Protein AF-A0A662YCS5-F1 (afdb_monomer_lite)

Radius of gyration: 30.52 Å; chains: 1; bounding box: 74×32×92 Å

Structure (mmCIF, N/CA/C/O backbone):
data_AF-A0A662YCS5-F1
#
_entry.id   AF-A0A662YCS5-F1
#
loop_
_atom_site.group_PDB
_atom_site.id
_atom_site.type_symbol
_atom_site.label_atom_id
_atom_site.label_alt_id
_atom_site.label_comp_id
_atom_site.label_asym_id
_atom_site.label_entity_id
_atom_site.label_seq_id
_atom_site.pdbx_PDB_ins_code
_atom_site.Cartn_x
_atom_site.Cartn_y
_atom_site.Cartn_z
_atom_site.occupancy
_atom_site.B_iso_or_equiv
_atom_site.auth_seq_id
_atom_site.auth_comp_id
_atom_site.auth_asym_id
_atom_site.auth_atom_id
_atom_site.pdbx_PDB_model_num
ATOM 1 N N . MET A 1 1 ? 25.558 -1.743 -6.569 1.00 44.03 1 MET A N 1
ATOM 2 C CA . MET A 1 1 ? 25.616 -1.457 -8.021 1.00 44.03 1 MET A CA 1
ATOM 3 C C . MET A 1 1 ? 24.452 -2.203 -8.636 1.00 44.03 1 MET A C 1
ATOM 5 O O . MET A 1 1 ? 24.376 -3.392 -8.379 1.00 44.03 1 MET A O 1
ATOM 9 N N . SER A 1 2 ? 23.523 -1.558 -9.346 1.00 53.19 2 SER A N 1
ATOM 10 C CA . SER A 1 2 ? 22.572 -2.330 -10.152 1.00 53.19 2 SER A CA 1
ATOM 11 C C . SER A 1 2 ? 23.354 -2.906 -11.328 1.00 53.19 2 SER A C 1
ATOM 13 O O . SER A 1 2 ? 23.842 -2.168 -12.186 1.00 53.19 2 SER A O 1
ATOM 15 N N . GLU A 1 3 ? 23.598 -4.212 -11.292 1.00 72.69 3 GLU A N 1
ATOM 16 C CA . GLU A 1 3 ? 24.167 -4.926 -12.429 1.00 72.69 3 GLU A CA 1
ATOM 17 C C . GLU A 1 3 ? 23.242 -4.736 -13.633 1.00 72.69 3 GLU A C 1
ATOM 19 O O . GLU A 1 3 ? 22.017 -4.774 -13.502 1.00 72.69 3 GLU A O 1
ATOM 24 N N . ILE A 1 4 ? 23.824 -4.454 -14.801 1.00 79.56 4 ILE A N 1
ATOM 25 C CA . ILE A 1 4 ? 23.049 -4.360 -16.039 1.00 79.56 4 ILE A CA 1
ATOM 26 C C . ILE A 1 4 ? 22.526 -5.773 -16.322 1.00 79.56 4 ILE A C 1
ATOM 28 O O . ILE A 1 4 ? 23.348 -6.687 -16.430 1.00 79.56 4 ILE A O 1
ATOM 32 N N . PRO A 1 5 ? 21.204 -5.980 -16.454 1.00 86.00 5 PRO A N 1
ATOM 33 C CA . PRO A 1 5 ? 20.651 -7.287 -16.750 1.00 86.00 5 PRO A CA 1
ATOM 34 C C . PRO A 1 5 ? 21.276 -7.868 -18.016 1.00 86.00 5 PRO A C 1
ATOM 36 O O . PRO A 1 5 ? 21.392 -7.178 -19.032 1.00 86.00 5 PRO A O 1
ATOM 39 N N . THR A 1 6 ? 21.604 -9.158 -17.988 1.00 87.25 6 THR A N 1
ATOM 40 C CA . THR A 1 6 ? 22.201 -9.880 -19.123 1.00 87.25 6 THR A CA 1
ATOM 41 C C . THR A 1 6 ? 21.401 -9.693 -20.413 1.00 87.25 6 THR A C 1
ATOM 43 O O . THR A 1 6 ? 21.980 -9.495 -21.479 1.00 87.25 6 THR A O 1
ATOM 46 N N . ALA A 1 7 ? 20.069 -9.650 -20.309 1.00 86.56 7 ALA A N 1
ATOM 47 C CA . ALA A 1 7 ? 19.169 -9.422 -21.436 1.00 86.56 7 ALA A CA 1
ATOM 48 C C . ALA A 1 7 ? 19.387 -8.070 -22.140 1.00 86.56 7 ALA A C 1
ATOM 50 O O . ALA A 1 7 ? 19.095 -7.943 -23.329 1.00 86.56 7 ALA A O 1
ATOM 51 N N . VAL A 1 8 ? 19.857 -7.038 -21.435 1.00 89.00 8 VAL A N 1
ATOM 52 C CA . VAL A 1 8 ? 20.176 -5.724 -22.020 1.00 89.00 8 VAL A CA 1
ATOM 53 C C . VAL A 1 8 ? 21.529 -5.774 -22.712 1.00 89.00 8 VAL A C 1
ATOM 55 O O . VAL A 1 8 ? 21.642 -5.335 -23.853 1.00 89.00 8 VAL A O 1
ATOM 58 N N . THR A 1 9 ? 22.527 -6.386 -22.075 1.00 88.38 9 THR A N 1
ATOM 59 C CA . THR A 1 9 ? 23.862 -6.567 -22.660 1.00 88.38 9 THR A CA 1
ATOM 60 C C . THR A 1 9 ? 23.807 -7.384 -23.953 1.00 88.38 9 THR A C 1
ATOM 62 O O . THR A 1 9 ? 24.392 -6.982 -24.956 1.00 88.38 9 THR A O 1
ATOM 65 N N . GLN A 1 10 ? 23.036 -8.476 -23.971 1.00 89.44 10 GLN A N 1
ATOM 66 C CA . GLN A 1 10 ? 22.805 -9.284 -25.174 1.00 89.44 10 GLN A CA 1
ATOM 67 C C . GLN A 1 10 ? 22.085 -8.495 -26.273 1.00 89.44 10 GLN A C 1
ATOM 69 O O . GLN A 1 10 ? 22.460 -8.583 -27.437 1.00 89.44 10 GLN A O 1
ATOM 74 N N . ALA A 1 11 ? 21.083 -7.687 -25.920 1.00 90.56 11 ALA A N 1
ATOM 75 C CA . ALA A 1 11 ? 20.363 -6.877 -26.900 1.00 90.56 11 ALA A CA 1
ATOM 76 C C . ALA A 1 11 ? 21.230 -5.778 -27.522 1.00 90.56 11 ALA A C 1
ATOM 78 O O . ALA A 1 11 ? 21.069 -5.481 -28.699 1.00 90.56 11 ALA A O 1
ATOM 79 N N . ILE A 1 12 ? 22.145 -5.187 -26.749 1.00 91.19 12 ILE A N 1
ATOM 80 C CA . ILE A 1 12 ? 23.129 -4.227 -27.264 1.00 91.19 12 ILE A CA 1
ATOM 81 C C . ILE A 1 12 ? 24.114 -4.932 -28.203 1.00 91.19 12 ILE A C 1
ATOM 83 O O . ILE A 1 12 ? 24.387 -4.415 -29.283 1.00 91.19 12 ILE A O 1
ATOM 87 N N . ALA A 1 13 ? 24.625 -6.105 -27.814 1.00 88.06 13 ALA A N 1
ATOM 88 C CA . ALA A 1 13 ? 25.587 -6.865 -28.614 1.00 88.06 13 ALA A CA 1
ATOM 89 C C . ALA A 1 13 ? 24.997 -7.350 -29.950 1.00 88.06 13 ALA A C 1
ATOM 91 O O . ALA A 1 13 ? 25.672 -7.299 -30.972 1.00 88.06 13 ALA A O 1
ATOM 92 N N . ASN A 1 14 ? 23.728 -7.763 -29.945 1.00 90.56 14 ASN A N 1
ATOM 93 C CA . ASN A 1 14 ? 23.026 -8.286 -31.120 1.00 90.56 14 ASN A CA 1
ATOM 94 C C . ASN A 1 14 ? 22.261 -7.202 -31.900 1.00 90.56 14 ASN A C 1
ATOM 96 O O . ASN A 1 14 ? 21.425 -7.523 -32.746 1.00 90.56 14 ASN A O 1
ATOM 100 N N . PHE A 1 15 ? 22.473 -5.921 -31.593 1.00 89.88 15 PHE A N 1
ATOM 101 C CA . PHE A 1 15 ? 21.714 -4.848 -32.220 1.00 89.88 15 PHE A CA 1
ATOM 102 C C . PHE A 1 15 ? 22.090 -4.674 -33.697 1.00 89.88 15 PHE A C 1
ATOM 104 O O . PHE A 1 15 ? 23.247 -4.411 -34.026 1.00 89.88 15 PHE A O 1
ATOM 111 N N . VAL A 1 16 ? 21.082 -4.721 -34.571 1.00 88.81 16 VAL A N 1
ATOM 112 C CA . VAL A 1 16 ? 21.225 -4.430 -36.002 1.00 88.81 16 VAL A CA 1
ATOM 113 C C . VAL A 1 16 ? 20.640 -3.038 -36.299 1.00 88.81 16 VAL A C 1
ATOM 115 O O . VAL A 1 16 ? 19.446 -2.813 -36.050 1.00 88.81 16 VAL A O 1
ATOM 118 N N . PRO A 1 17 ? 21.457 -2.078 -36.777 1.00 86.56 17 PRO A N 1
ATOM 119 C CA . PRO A 1 17 ? 20.990 -0.738 -37.122 1.00 86.56 17 PRO A CA 1
ATOM 120 C C . PRO A 1 17 ? 20.093 -0.746 -38.367 1.00 86.56 17 PRO A C 1
ATOM 122 O O . PRO A 1 17 ? 20.139 -1.668 -39.173 1.00 86.56 17 PRO A O 1
ATOM 125 N N . ASP A 1 18 ? 19.275 0.301 -38.513 1.00 84.56 18 ASP A N 1
ATOM 126 C CA . ASP A 1 18 ? 18.495 0.524 -39.738 1.00 84.56 18 ASP A CA 1
ATOM 127 C C . ASP A 1 18 ? 19.418 0.837 -40.932 1.00 84.56 18 ASP A C 1
ATOM 129 O O . ASP A 1 18 ? 20.527 1.348 -40.745 1.00 84.56 18 ASP A O 1
ATOM 133 N N . ASP A 1 19 ? 18.930 0.612 -42.153 1.00 82.69 19 ASP A N 1
ATOM 134 C CA . ASP A 1 19 ? 19.664 0.913 -43.385 1.00 82.69 19 ASP A CA 1
ATOM 135 C C . ASP A 1 19 ? 20.197 2.357 -43.404 1.00 82.69 19 ASP A C 1
ATOM 137 O O . ASP A 1 19 ? 19.494 3.327 -43.107 1.00 82.69 19 ASP A O 1
ATOM 141 N N . GLY A 1 20 ? 21.482 2.504 -43.740 1.00 82.19 20 GLY A N 1
ATOM 142 C CA . GLY A 1 20 ? 22.173 3.798 -43.768 1.00 82.19 20 GLY A CA 1
ATOM 143 C C . GLY A 1 20 ? 22.609 4.336 -42.398 1.00 82.19 20 GLY A C 1
ATOM 144 O O . GLY A 1 20 ? 23.150 5.446 -42.330 1.00 82.19 20 GLY A O 1
ATOM 145 N N . MET A 1 21 ? 22.417 3.570 -41.318 1.00 86.12 21 MET A N 1
ATOM 146 C CA . MET A 1 21 ? 22.889 3.897 -39.972 1.00 86.12 21 MET A CA 1
ATOM 147 C C . MET A 1 21 ? 23.977 2.921 -39.508 1.00 86.12 21 MET A C 1
ATOM 149 O O . MET A 1 21 ? 23.989 1.746 -39.860 1.00 86.12 21 MET A O 1
ATOM 153 N N . SER A 1 22 ? 24.877 3.399 -38.653 1.00 87.56 22 SER A N 1
ATOM 154 C CA . SER A 1 22 ? 25.888 2.586 -37.971 1.00 87.56 22 SER A CA 1
ATOM 155 C C . SER A 1 22 ? 25.898 2.878 -36.474 1.00 87.56 22 SER A C 1
ATOM 157 O O . SER A 1 22 ? 25.520 3.966 -36.026 1.00 87.56 22 SER A O 1
ATOM 159 N N . VAL A 1 23 ? 26.302 1.887 -35.679 1.00 88.81 23 VAL A N 1
ATOM 160 C CA . VAL A 1 23 ? 26.449 2.042 -34.229 1.00 88.81 23 VAL A CA 1
ATOM 161 C C . VAL A 1 23 ? 27.780 2.728 -33.934 1.00 88.81 23 VAL A C 1
ATOM 163 O O . VAL A 1 23 ? 28.834 2.260 -34.353 1.00 88.81 23 VAL A O 1
ATOM 166 N N . ALA A 1 24 ? 27.738 3.827 -33.184 1.00 86.56 24 ALA A N 1
ATOM 167 C CA . ALA A 1 24 ? 28.918 4.577 -32.773 1.00 86.56 24 ALA A CA 1
ATOM 168 C C . ALA A 1 24 ? 29.168 4.414 -31.264 1.00 86.56 24 ALA A C 1
ATOM 170 O O . ALA A 1 24 ? 28.308 4.809 -30.466 1.00 86.56 24 ALA A O 1
ATOM 171 N N . PRO A 1 25 ? 30.347 3.920 -30.839 1.00 83.75 25 PRO A N 1
ATOM 172 C CA . PRO A 1 25 ? 30.672 3.770 -29.424 1.00 83.75 25 PRO A CA 1
ATOM 173 C C . PRO A 1 25 ? 30.780 5.141 -28.743 1.00 83.75 25 PRO A C 1
ATOM 175 O O . PRO A 1 25 ? 31.100 6.114 -29.429 1.00 83.75 25 PRO A O 1
ATOM 178 N N . PRO A 1 26 ? 30.548 5.254 -27.423 1.00 82.38 26 PRO A N 1
ATOM 179 C CA . PRO A 1 26 ? 30.718 6.502 -26.673 1.00 82.38 26 PRO A CA 1
ATOM 180 C C . PRO A 1 26 ? 32.131 7.077 -26.836 1.00 82.38 26 PRO A C 1
ATOM 182 O O . PRO A 1 26 ? 33.112 6.337 -26.906 1.00 82.38 26 PRO A O 1
ATOM 185 N N . ARG A 1 27 ? 32.257 8.406 -26.887 1.00 81.50 27 ARG A N 1
ATOM 186 C CA . ARG A 1 27 ? 33.565 9.078 -26.896 1.00 81.50 27 ARG A CA 1
ATOM 187 C C . ARG A 1 27 ? 34.187 8.973 -25.504 1.00 81.50 27 ARG A C 1
ATOM 189 O O . ARG A 1 27 ? 33.475 8.935 -24.509 1.00 81.50 27 ARG A O 1
ATOM 196 N N . LYS A 1 28 ? 35.520 9.025 -25.414 1.00 77.31 28 LYS A N 1
ATOM 197 C CA . LYS A 1 28 ? 36.249 8.940 -24.130 1.00 77.31 28 LYS A CA 1
ATOM 198 C C . LYS A 1 28 ? 35.828 10.005 -23.101 1.00 77.31 28 LYS A C 1
ATOM 200 O O . LYS A 1 28 ? 35.941 9.772 -21.906 1.00 77.31 28 LYS A O 1
ATOM 205 N N . THR A 1 29 ? 35.345 11.160 -23.559 1.00 78.00 29 THR A N 1
ATOM 206 C CA . THR A 1 29 ? 34.858 12.263 -22.714 1.00 78.00 29 THR A CA 1
ATOM 207 C C . THR A 1 29 ? 33.402 12.100 -22.269 1.00 78.00 29 THR A C 1
ATOM 209 O O . THR A 1 29 ? 32.932 12.847 -21.414 1.00 78.00 29 THR A O 1
ATOM 212 N N . GLU A 1 30 ? 32.666 11.142 -22.836 1.00 79.56 30 GLU A N 1
ATOM 213 C CA . GLU A 1 30 ? 31.252 10.919 -22.558 1.00 79.56 30 GLU A CA 1
ATOM 214 C C . GLU A 1 30 ? 31.082 9.837 -21.484 1.00 79.56 30 GLU A C 1
ATOM 216 O O . GLU A 1 30 ? 31.321 8.656 -21.716 1.00 79.56 30 GLU A O 1
ATOM 221 N N . THR A 1 31 ? 30.618 10.235 -20.301 1.00 78.38 31 THR A N 1
ATOM 222 C CA . THR A 1 31 ? 30.464 9.343 -19.134 1.00 78.38 31 THR A CA 1
ATOM 223 C C . THR A 1 31 ? 29.004 9.058 -18.773 1.00 78.38 31 THR A C 1
ATOM 225 O O . THR A 1 31 ? 28.715 8.481 -17.722 1.00 78.38 31 THR A O 1
ATOM 228 N N . SER A 1 32 ? 28.061 9.465 -19.629 1.00 82.94 32 SER A N 1
ATOM 229 C CA . SER A 1 32 ? 26.631 9.315 -19.352 1.00 82.94 32 SER A CA 1
ATOM 230 C C . SER A 1 32 ? 26.229 7.844 -19.235 1.00 82.94 32 SER A C 1
ATOM 232 O O . SER A 1 32 ? 26.606 7.005 -20.052 1.00 82.94 32 SER A O 1
ATOM 234 N N . TYR A 1 33 ? 25.415 7.522 -18.230 1.00 85.62 33 TYR A N 1
ATOM 235 C CA . TYR A 1 33 ? 24.993 6.144 -17.976 1.00 85.62 33 TYR A CA 1
ATOM 236 C C . TYR A 1 33 ? 24.064 5.585 -19.063 1.00 85.62 33 TYR A C 1
ATOM 238 O O . TYR A 1 33 ? 23.923 4.369 -19.149 1.00 85.62 33 TYR A O 1
ATOM 246 N N . ILE A 1 34 ? 23.485 6.429 -19.927 1.00 88.94 34 ILE A N 1
ATOM 247 C CA . ILE A 1 34 ? 22.588 5.999 -21.013 1.00 88.94 34 ILE A CA 1
ATOM 248 C C . ILE A 1 34 ? 23.248 4.991 -21.966 1.00 88.94 34 ILE A C 1
ATOM 250 O O . ILE A 1 34 ? 22.578 4.129 -22.527 1.00 88.94 34 ILE A O 1
ATOM 254 N N . PHE A 1 35 ? 24.575 5.058 -22.122 1.00 88.94 35 PHE A N 1
ATOM 255 C CA . PHE A 1 35 ? 25.328 4.181 -23.023 1.00 88.94 35 PHE A CA 1
ATOM 256 C C . PHE A 1 35 ? 25.416 2.736 -22.524 1.00 88.94 35 PHE A C 1
ATOM 258 O O . PHE A 1 35 ? 25.810 1.849 -23.269 1.00 88.94 35 PHE A O 1
ATOM 265 N N . LYS A 1 36 ? 25.028 2.491 -21.270 1.00 88.94 36 LYS A N 1
ATOM 266 C CA . LYS A 1 36 ? 24.889 1.147 -20.699 1.00 88.94 36 LYS A CA 1
ATOM 267 C C . LYS A 1 36 ? 23.545 0.491 -21.031 1.00 88.94 36 LYS A C 1
ATOM 269 O O . LYS A 1 36 ? 23.396 -0.706 -20.831 1.00 88.94 36 LYS A O 1
ATOM 274 N N . TRP A 1 37 ? 22.578 1.273 -21.511 1.00 90.88 37 TRP A N 1
ATOM 275 C CA . TRP A 1 37 ? 21.172 0.872 -21.652 1.00 90.88 37 TRP A CA 1
ATOM 276 C C . TRP A 1 37 ? 20.645 0.984 -23.082 1.00 90.88 37 TRP A C 1
ATOM 278 O O . TRP A 1 37 ? 19.458 0.776 -23.335 1.00 9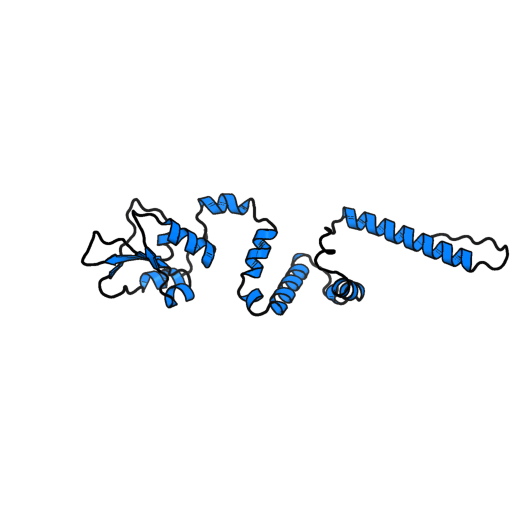0.88 37 TRP A O 1
ATOM 288 N N . GLY A 1 38 ? 21.511 1.334 -24.027 1.00 92.06 38 GLY A N 1
ATOM 289 C CA . GLY A 1 38 ? 21.118 1.564 -25.402 1.00 92.06 38 GLY A CA 1
ATOM 290 C C . GLY A 1 38 ? 22.292 1.912 -26.297 1.00 92.06 38 GLY A C 1
ATOM 291 O O . GLY A 1 38 ? 23.419 2.101 -25.838 1.00 92.06 38 GLY A O 1
ATOM 292 N N . VAL A 1 39 ? 21.998 2.024 -27.584 1.00 92.31 39 VAL A N 1
ATOM 293 C CA . VAL A 1 39 ? 22.988 2.215 -28.646 1.00 92.31 39 VAL A CA 1
ATOM 294 C C . VAL A 1 39 ? 22.869 3.603 -29.250 1.00 92.31 39 VAL A C 1
ATOM 296 O O . VAL A 1 39 ? 21.771 4.118 -29.468 1.00 92.31 39 VAL A O 1
ATOM 299 N N . ARG A 1 40 ? 24.014 4.222 -29.541 1.00 91.19 40 ARG A N 1
ATOM 300 C CA . ARG A 1 40 ? 24.070 5.447 -30.336 1.00 91.19 40 ARG A CA 1
ATOM 301 C C . ARG A 1 40 ? 24.218 5.076 -31.804 1.00 91.19 40 ARG A C 1
ATOM 303 O O . ARG A 1 40 ? 25.158 4.383 -32.170 1.00 91.19 40 ARG A O 1
ATOM 310 N N . MET A 1 41 ? 23.320 5.589 -32.627 1.00 90.44 41 MET A N 1
ATOM 311 C CA . MET A 1 41 ? 23.312 5.431 -34.071 1.00 90.44 41 MET A CA 1
ATOM 312 C C . MET A 1 41 ? 23.681 6.754 -34.745 1.00 90.44 41 MET A C 1
ATOM 314 O O . MET A 1 41 ? 23.194 7.824 -34.361 1.00 90.44 41 MET A O 1
ATOM 318 N N . VAL A 1 42 ? 24.517 6.669 -35.771 1.00 88.38 42 VAL A N 1
ATOM 319 C CA . VAL A 1 42 ? 24.916 7.778 -36.644 1.00 88.38 42 VAL A CA 1
ATOM 320 C C . VAL A 1 42 ? 24.628 7.404 -38.092 1.00 88.38 42 VAL A C 1
ATOM 322 O O . VAL A 1 42 ? 24.620 6.222 -38.428 1.00 88.38 42 VAL A O 1
ATOM 325 N N . LYS A 1 43 ? 24.376 8.393 -38.953 1.00 85.38 43 LYS A N 1
ATOM 326 C CA . LYS A 1 43 ? 24.271 8.132 -40.391 1.00 85.38 43 LYS A CA 1
ATOM 327 C C . LYS A 1 43 ? 25.649 7.781 -40.937 1.00 85.38 43 LYS A C 1
ATOM 329 O O . LYS A 1 43 ? 26.605 8.505 -40.680 1.00 85.38 43 LYS A O 1
ATOM 334 N N . SER A 1 44 ? 25.737 6.711 -41.720 1.00 80.94 44 SER A N 1
ATOM 335 C CA . SER A 1 44 ? 27.012 6.233 -42.271 1.00 80.94 44 SER A CA 1
ATOM 336 C C . SER A 1 44 ? 27.633 7.207 -43.280 1.00 80.94 44 SER A C 1
ATOM 338 O O . SER A 1 44 ? 28.851 7.288 -43.376 1.00 80.94 44 SER A O 1
ATOM 340 N N . ASN A 1 45 ? 26.804 7.993 -43.978 1.00 76.00 45 ASN A N 1
ATOM 341 C CA . ASN A 1 45 ? 27.237 8.876 -45.070 1.00 76.00 45 ASN A CA 1
ATOM 342 C C . ASN A 1 45 ? 27.296 10.365 -44.682 1.00 76.00 45 ASN A C 1
ATOM 344 O O . ASN A 1 45 ? 27.608 11.201 -45.523 1.00 76.00 45 ASN A O 1
ATOM 348 N N . ASP A 1 46 ? 26.963 10.713 -43.435 1.00 75.62 46 ASP A N 1
ATOM 349 C CA . ASP A 1 46 ? 26.922 12.104 -42.977 1.00 75.62 46 ASP A CA 1
ATOM 350 C C . ASP A 1 46 ? 27.340 12.197 -41.506 1.00 75.62 46 ASP A C 1
ATOM 352 O O . ASP A 1 46 ? 26.537 12.030 -40.585 1.00 75.62 46 ASP A O 1
ATOM 356 N N . ALA A 1 47 ? 28.624 12.489 -41.295 1.00 65.44 47 ALA A N 1
ATOM 357 C CA . ALA A 1 47 ? 29.204 12.665 -39.969 1.00 65.44 47 ALA A CA 1
ATOM 358 C C . ALA A 1 47 ? 28.696 13.928 -39.241 1.00 65.44 47 ALA A C 1
ATOM 360 O O . ALA A 1 47 ? 28.883 14.039 -38.026 1.00 65.44 47 ALA A O 1
ATOM 361 N N . ALA A 1 48 ? 28.057 14.868 -39.951 1.00 68.88 48 ALA A N 1
ATOM 362 C CA . ALA A 1 48 ? 27.445 16.063 -39.372 1.00 68.88 48 ALA A CA 1
ATOM 363 C C . ALA A 1 48 ? 25.986 15.825 -38.936 1.00 68.88 48 ALA A C 1
ATOM 365 O O . ALA A 1 48 ? 25.427 16.625 -38.176 1.00 68.88 48 ALA A O 1
ATOM 366 N N . ALA A 1 49 ? 25.370 14.715 -39.360 1.00 77.50 49 ALA A N 1
ATOM 367 C CA . ALA A 1 49 ? 24.023 14.351 -38.951 1.00 77.50 49 ALA A CA 1
ATOM 368 C C . ALA A 1 49 ? 23.931 14.175 -37.430 1.00 77.50 49 ALA A C 1
ATOM 370 O O . ALA A 1 49 ? 24.791 13.580 -36.778 1.00 77.50 49 ALA A O 1
ATOM 371 N N . THR A 1 50 ? 22.837 14.665 -36.844 1.00 83.25 50 THR A N 1
ATOM 372 C CA . THR A 1 50 ? 22.650 14.566 -35.395 1.00 83.25 50 THR A CA 1
ATOM 373 C C . THR A 1 50 ? 22.507 13.098 -34.970 1.00 83.25 50 THR A C 1
ATOM 375 O O . THR A 1 50 ? 21.592 12.427 -35.458 1.00 83.25 50 THR A O 1
ATOM 378 N N . PRO A 1 51 ? 23.342 12.601 -34.036 1.00 87.25 51 PRO A N 1
ATOM 379 C CA . PRO A 1 51 ? 23.242 11.231 -33.557 1.00 87.25 51 PRO A CA 1
ATOM 380 C C . PRO A 1 51 ? 21.889 10.965 -32.894 1.00 87.25 51 PRO A C 1
ATOM 382 O O . PRO A 1 51 ? 21.274 11.851 -32.291 1.00 87.25 51 PRO A O 1
ATOM 385 N N . VAL A 1 52 ? 21.441 9.716 -32.971 1.00 90.75 52 VAL A N 1
ATOM 386 C CA . VAL A 1 52 ? 20.213 9.237 -32.333 1.00 90.75 52 VAL A CA 1
ATOM 387 C C . VAL A 1 52 ? 20.574 8.122 -31.370 1.00 90.75 52 VAL A C 1
ATOM 389 O O . VAL A 1 52 ? 21.316 7.216 -31.720 1.00 90.75 52 VAL A O 1
ATOM 392 N N . TRP A 1 53 ? 20.042 8.161 -30.159 1.00 93.06 53 TRP A N 1
ATOM 393 C CA . TRP A 1 53 ? 20.168 7.072 -29.201 1.00 93.06 53 TRP A CA 1
ATOM 394 C C . TRP A 1 53 ? 18.890 6.235 -29.190 1.00 93.06 53 TRP A C 1
ATOM 396 O O . TRP A 1 53 ? 17.796 6.798 -29.186 1.00 93.06 53 TRP A O 1
ATOM 406 N N . MET A 1 54 ? 19.021 4.910 -29.194 1.00 93.38 54 MET A N 1
ATOM 407 C CA . MET A 1 54 ? 17.903 3.976 -29.066 1.00 93.38 54 MET A CA 1
ATOM 408 C C . MET A 1 54 ? 17.958 3.258 -27.720 1.00 93.38 54 MET A C 1
ATOM 410 O O . MET A 1 54 ? 19.000 2.721 -27.345 1.00 93.38 54 MET A O 1
ATOM 414 N N . CYS A 1 55 ? 16.818 3.210 -27.032 1.00 93.56 55 CYS A N 1
ATOM 415 C CA . CYS A 1 55 ? 16.673 2.502 -25.767 1.00 93.56 55 CYS A CA 1
ATOM 416 C C . CYS A 1 55 ? 16.532 0.988 -25.979 1.00 93.56 55 CYS A C 1
ATOM 418 O O . CYS A 1 55 ? 15.682 0.547 -26.749 1.00 93.56 55 CYS A O 1
ATOM 420 N N . LEU A 1 56 ? 17.320 0.195 -25.245 1.00 92.56 56 LEU A N 1
ATOM 421 C CA . LEU A 1 56 ? 17.274 -1.276 -25.253 1.00 92.56 56 LEU A CA 1
ATOM 422 C C . LEU A 1 56 ? 16.979 -1.869 -23.862 1.00 92.56 56 LEU A C 1
ATOM 424 O O . LEU A 1 56 ? 17.078 -3.085 -23.666 1.00 92.56 56 LEU A O 1
ATOM 428 N N . ALA A 1 57 ? 16.588 -1.022 -22.904 1.00 88.75 57 ALA A N 1
ATOM 429 C CA . ALA A 1 57 ? 16.408 -1.376 -21.497 1.00 88.75 57 ALA A CA 1
ATOM 430 C C . ALA A 1 57 ? 15.237 -2.337 -21.224 1.00 88.75 57 ALA A C 1
ATOM 432 O O . ALA A 1 57 ? 15.282 -3.087 -20.255 1.00 88.75 57 ALA A O 1
ATOM 433 N N . SER A 1 58 ? 14.209 -2.349 -22.076 1.00 88.19 58 SER A N 1
ATOM 434 C CA . SER A 1 58 ? 13.063 -3.260 -21.966 1.00 88.19 58 SER A CA 1
ATOM 435 C C . SER A 1 58 ? 12.649 -3.787 -23.334 1.00 88.19 58 SER A C 1
ATOM 437 O O . SER A 1 58 ? 12.916 -3.141 -24.348 1.00 88.19 58 SER A O 1
ATOM 439 N N . GLU A 1 59 ? 11.950 -4.919 -23.359 1.00 85.62 59 GLU A N 1
ATOM 440 C CA . GLU A 1 59 ? 11.351 -5.482 -24.575 1.00 85.62 59 GLU A CA 1
ATOM 441 C C . GLU A 1 59 ? 10.422 -4.478 -25.270 1.00 85.62 59 GLU A C 1
ATOM 443 O O . GLU A 1 59 ? 10.597 -4.192 -26.450 1.00 85.62 59 GLU A O 1
ATOM 448 N N . THR A 1 60 ? 9.558 -3.801 -24.507 1.00 86.75 60 THR A N 1
ATOM 449 C CA . THR A 1 60 ? 8.634 -2.791 -25.052 1.00 86.75 60 THR A CA 1
ATOM 450 C C . THR A 1 60 ? 9.341 -1.635 -25.773 1.00 86.75 60 THR A C 1
ATOM 452 O O . THR A 1 60 ? 8.851 -1.136 -26.787 1.00 86.75 60 THR A O 1
ATOM 455 N N . CYS A 1 61 ? 10.511 -1.204 -25.288 1.00 90.38 61 CYS A N 1
ATOM 456 C CA . CYS A 1 61 ? 11.304 -0.167 -25.954 1.00 90.38 61 CYS A CA 1
ATOM 457 C C . CYS A 1 61 ? 11.982 -0.675 -27.228 1.00 90.38 61 CYS A C 1
ATOM 459 O O . CYS A 1 61 ? 12.130 0.101 -28.176 1.00 90.38 61 CYS A O 1
ATOM 461 N N . ARG A 1 62 ? 12.355 -1.961 -27.265 1.00 90.12 62 ARG A N 1
ATOM 462 C CA . ARG A 1 62 ? 12.942 -2.612 -28.446 1.00 90.12 62 ARG A CA 1
ATOM 463 C C . ARG A 1 62 ? 11.905 -2.750 -29.553 1.00 90.12 62 ARG A C 1
ATOM 465 O O . ARG A 1 62 ? 12.174 -2.331 -30.675 1.00 90.12 62 ARG A O 1
ATOM 472 N N . GLU A 1 63 ? 10.713 -3.240 -29.221 1.00 86.50 63 GLU A N 1
ATOM 473 C CA . GLU A 1 63 ? 9.592 -3.381 -30.160 1.00 86.50 63 GLU A CA 1
ATOM 474 C C . GLU A 1 63 ? 9.192 -2.033 -30.763 1.00 86.50 63 GLU A C 1
ATOM 476 O O . GLU A 1 63 ? 9.090 -1.883 -31.978 1.00 86.50 63 GLU A O 1
ATOM 481 N N . LYS A 1 64 ? 9.038 -1.009 -29.916 1.00 87.88 64 LYS A N 1
ATOM 482 C CA . LYS A 1 64 ? 8.652 0.341 -30.354 1.00 87.88 64 LYS A CA 1
ATOM 483 C C . LYS A 1 64 ? 9.796 1.134 -30.983 1.00 87.88 64 LYS A C 1
ATOM 485 O O . LYS A 1 64 ? 9.573 2.271 -31.398 1.00 87.88 64 LYS A O 1
ATOM 490 N N . ARG A 1 65 ? 11.016 0.582 -31.016 1.00 88.88 65 ARG A N 1
ATOM 491 C CA . ARG A 1 65 ? 12.242 1.258 -31.474 1.00 88.88 65 ARG A CA 1
ATOM 492 C C . ARG A 1 65 ? 12.354 2.675 -30.890 1.00 88.88 65 ARG A C 1
ATOM 494 O O . ARG A 1 65 ? 12.512 3.647 -31.630 1.00 88.88 65 ARG A O 1
ATOM 501 N N . ALA A 1 66 ? 12.249 2.803 -29.565 1.00 90.19 66 ALA A N 1
ATOM 502 C CA . ALA A 1 66 ? 12.235 4.099 -28.881 1.00 90.19 66 ALA A CA 1
ATOM 503 C C . ALA A 1 66 ? 13.554 4.868 -29.103 1.00 90.19 66 ALA A C 1
ATOM 505 O O . ALA A 1 66 ? 14.613 4.466 -28.615 1.00 90.19 66 ALA A O 1
ATOM 506 N N . LYS A 1 67 ? 13.485 5.979 -29.849 1.00 91.38 67 LYS A N 1
ATOM 507 C CA . LYS A 1 67 ? 14.637 6.757 -30.338 1.00 91.38 67 LYS A CA 1
ATOM 508 C C . LYS A 1 67 ? 14.614 8.198 -29.831 1.00 91.38 67 LYS A C 1
ATOM 510 O O . LYS A 1 67 ? 13.583 8.864 -29.857 1.00 91.38 67 LYS A O 1
ATOM 515 N N . PHE A 1 68 ? 15.786 8.717 -29.473 1.00 90.88 68 PHE A N 1
ATOM 516 C C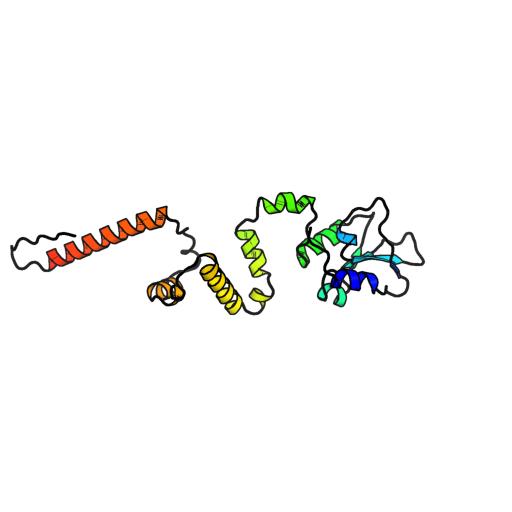A . PHE A 1 68 ? 15.967 10.067 -28.942 1.00 90.88 68 PHE A CA 1
ATOM 517 C C . PHE A 1 68 ? 17.132 10.774 -29.633 1.00 90.88 68 PHE A C 1
ATOM 519 O O . PHE A 1 68 ? 18.257 10.281 -29.655 1.00 90.88 68 PHE A O 1
ATOM 526 N N . ARG A 1 69 ? 16.879 11.960 -30.193 1.00 88.56 69 ARG A N 1
ATOM 527 C CA . ARG A 1 69 ? 17.915 12.769 -30.851 1.00 88.56 69 ARG A CA 1
ATOM 528 C C . ARG A 1 69 ? 18.892 13.354 -29.821 1.00 88.56 69 ARG A C 1
ATOM 530 O O . ARG A 1 69 ? 18.463 13.967 -28.844 1.00 88.56 69 ARG A O 1
ATOM 537 N N . MET A 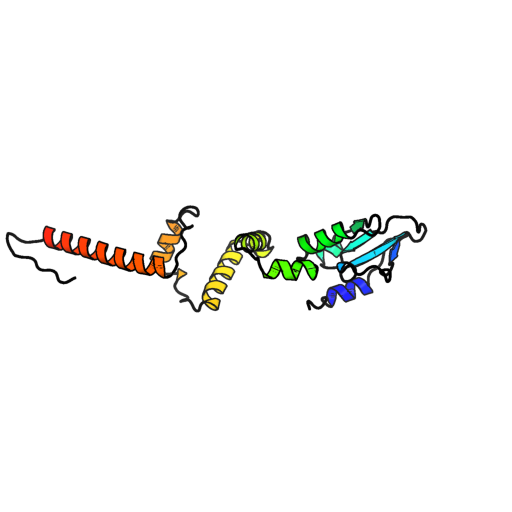1 70 ? 20.189 13.219 -30.083 1.00 85.38 70 MET A N 1
ATOM 538 C CA . MET A 1 70 ? 21.284 13.707 -29.240 1.00 85.38 70 MET A CA 1
ATOM 539 C C . MET A 1 70 ? 21.856 15.025 -29.784 1.00 85.38 70 MET A C 1
ATOM 541 O O . MET A 1 70 ? 22.917 15.060 -30.407 1.00 85.38 70 MET A O 1
ATOM 545 N N . SER A 1 71 ? 21.149 16.134 -29.564 1.00 79.19 71 SER A N 1
ATOM 546 C CA . SER A 1 71 ? 21.595 17.457 -30.024 1.00 79.19 71 SER A CA 1
ATOM 547 C C . SER A 1 71 ? 22.775 17.970 -29.192 1.00 79.19 71 SER A C 1
ATOM 549 O O . SER A 1 71 ? 22.650 18.143 -27.979 1.00 79.19 71 SER A O 1
ATOM 551 N N . GLY A 1 72 ? 23.921 18.226 -29.832 1.00 72.31 72 GLY A N 1
ATOM 552 C CA . GLY A 1 72 ? 25.114 18.773 -29.169 1.00 72.31 72 GLY A CA 1
ATOM 553 C C . GLY A 1 72 ? 25.661 17.889 -28.040 1.00 72.31 72 GLY A C 1
ATOM 554 O O . GLY A 1 72 ? 26.135 18.410 -27.037 1.00 72.31 72 GLY A O 1
ATOM 555 N N . GLY A 1 73 ? 25.507 16.563 -28.146 1.00 69.81 73 GLY A N 1
ATOM 556 C CA . GLY A 1 73 ? 25.938 15.609 -27.113 1.00 69.81 73 GLY A CA 1
ATOM 557 C C . GLY A 1 73 ? 25.060 15.581 -25.855 1.00 69.81 73 GLY A C 1
ATOM 558 O O . GLY A 1 73 ? 25.343 14.829 -24.923 1.00 69.81 73 GLY A O 1
ATOM 559 N N . LYS A 1 74 ? 23.969 16.362 -25.808 1.00 81.75 74 LYS A N 1
ATOM 560 C CA . LYS A 1 74 ? 23.048 16.375 -24.666 1.00 81.75 74 LYS A CA 1
ATOM 561 C C . LYS A 1 74 ? 22.295 15.048 -24.572 1.00 81.75 74 LYS A C 1
ATOM 563 O O . LYS A 1 74 ? 21.691 14.589 -25.541 1.00 81.75 74 LYS A O 1
ATOM 568 N N . THR A 1 75 ? 22.293 14.465 -23.374 1.00 86.19 75 THR A N 1
ATOM 569 C CA . THR A 1 75 ? 21.665 13.165 -23.077 1.00 86.19 75 THR A CA 1
ATOM 570 C C . THR A 1 75 ? 20.352 13.283 -22.305 1.00 86.19 75 THR A C 1
ATOM 572 O O . THR A 1 75 ? 19.691 12.277 -22.087 1.00 86.19 75 THR A O 1
ATOM 575 N N . SER A 1 76 ? 19.919 14.501 -21.958 1.00 84.19 76 SER A N 1
ATOM 576 C CA . SER A 1 76 ? 18.783 14.761 -21.062 1.00 84.19 76 SER A CA 1
ATOM 577 C C . SER A 1 76 ? 17.491 14.041 -21.460 1.00 84.19 76 SER A C 1
ATOM 579 O O . SER A 1 76 ? 16.816 13.504 -20.597 1.00 84.19 76 SER A O 1
ATOM 581 N N . LYS A 1 77 ? 17.161 13.957 -22.758 1.00 88.00 77 LYS A N 1
ATOM 582 C CA . LYS A 1 77 ? 15.956 13.239 -23.218 1.00 88.00 77 LYS A CA 1
ATOM 583 C C . LYS A 1 77 ? 16.039 11.727 -22.985 1.00 88.00 77 LYS A C 1
ATOM 585 O O . LYS A 1 77 ? 15.052 11.121 -22.590 1.00 88.00 77 LYS A O 1
ATOM 590 N N . ALA A 1 78 ? 17.210 11.136 -23.216 1.00 88.31 78 ALA A N 1
ATOM 591 C CA . ALA A 1 78 ? 17.448 9.717 -22.970 1.00 88.31 78 ALA A CA 1
ATOM 592 C C . ALA A 1 78 ? 17.477 9.419 -21.463 1.00 88.31 78 ALA A C 1
ATOM 594 O O . ALA A 1 78 ? 16.864 8.456 -21.020 1.00 88.31 78 ALA A O 1
ATOM 595 N N . THR A 1 79 ? 18.117 10.286 -20.676 1.00 87.19 79 THR A N 1
ATOM 596 C CA . THR A 1 79 ? 18.113 10.227 -19.208 1.00 87.19 79 THR A CA 1
ATOM 597 C C . THR A 1 79 ? 16.688 10.275 -18.653 1.00 87.19 79 THR A C 1
ATOM 599 O O . THR A 1 79 ? 16.306 9.382 -17.907 1.00 87.19 79 THR A O 1
ATOM 602 N N . ASN A 1 80 ? 15.875 11.250 -19.076 1.00 86.88 80 ASN A N 1
ATOM 603 C CA . ASN A 1 80 ? 14.485 11.373 -18.627 1.00 86.88 80 ASN A CA 1
ATOM 604 C C . ASN A 1 80 ? 13.663 10.140 -19.003 1.00 86.88 80 ASN A C 1
ATOM 606 O O . ASN A 1 80 ? 12.939 9.616 -18.169 1.00 86.88 80 ASN A O 1
ATOM 610 N N . HIS A 1 81 ? 13.829 9.624 -20.223 1.00 89.25 81 HIS A N 1
ATOM 611 C CA . HIS A 1 81 ? 13.166 8.391 -20.633 1.00 89.25 81 HIS A CA 1
ATOM 612 C C . HIS A 1 81 ? 13.544 7.198 -19.742 1.00 89.25 81 HIS A C 1
ATOM 614 O O . HIS A 1 81 ? 12.663 6.446 -19.333 1.00 89.25 81 HIS A O 1
ATOM 620 N N . LEU A 1 82 ? 14.830 7.023 -19.419 1.00 87.25 82 LEU A N 1
ATOM 621 C CA . LEU A 1 82 ? 15.280 5.946 -18.535 1.00 87.25 82 LEU A CA 1
ATOM 622 C C . LEU A 1 82 ? 14.725 6.098 -17.109 1.00 87.25 82 LEU A C 1
ATOM 624 O O . LEU A 1 82 ? 14.324 5.102 -16.511 1.00 87.25 82 LEU A O 1
ATOM 628 N N . THR A 1 83 ? 14.648 7.317 -16.575 1.00 83.75 83 THR A N 1
ATOM 629 C CA . THR A 1 83 ? 14.021 7.572 -15.269 1.00 83.75 83 THR A CA 1
ATOM 630 C C . THR A 1 83 ? 12.513 7.297 -15.309 1.00 83.75 83 THR A C 1
ATOM 632 O O . THR A 1 83 ? 11.998 6.565 -14.469 1.00 83.75 83 THR A O 1
ATOM 635 N N . GLU A 1 84 ? 11.795 7.820 -16.303 1.00 82.75 84 GLU A N 1
ATOM 636 C CA . GLU A 1 84 ? 10.329 7.747 -16.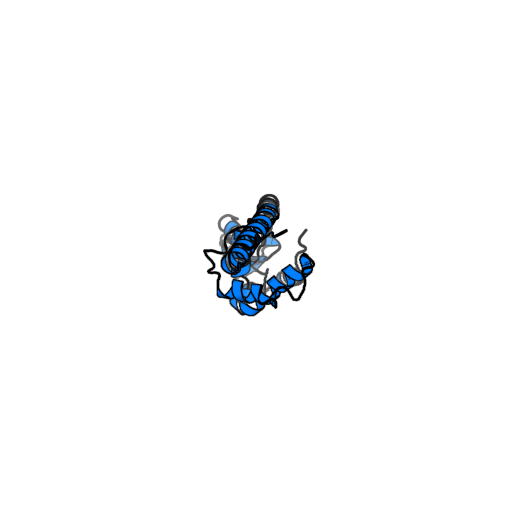365 1.00 82.75 84 GLU A CA 1
ATOM 637 C C . GLU A 1 84 ? 9.805 6.353 -16.728 1.00 82.75 84 GLU A C 1
ATOM 639 O O . GLU A 1 84 ? 8.833 5.889 -16.135 1.00 82.75 84 GLU A O 1
ATOM 644 N N . MET A 1 85 ? 10.440 5.673 -17.687 1.00 84.31 85 MET A N 1
ATOM 645 C CA . MET A 1 85 ? 9.948 4.399 -18.230 1.00 84.31 85 MET A CA 1
ATOM 646 C C . MET A 1 85 ? 10.602 3.173 -17.598 1.00 84.31 85 MET A C 1
ATOM 648 O O . MET A 1 85 ? 10.053 2.074 -17.682 1.00 84.31 85 MET A O 1
ATOM 652 N N . HIS A 1 86 ? 11.784 3.338 -17.003 1.00 83.38 86 HIS A N 1
ATOM 653 C CA . HIS A 1 86 ? 12.587 2.227 -16.486 1.00 83.38 86 HIS A CA 1
ATOM 654 C C . HIS A 1 86 ? 13.077 2.445 -15.049 1.00 83.38 86 HIS A C 1
ATOM 656 O O . HIS A 1 86 ? 13.760 1.574 -14.516 1.00 83.38 86 HIS A O 1
ATOM 662 N N . SER A 1 87 ? 12.733 3.574 -14.414 1.00 75.69 87 SER A N 1
ATOM 663 C CA . SER A 1 87 ? 13.146 3.911 -13.043 1.00 75.69 87 SER A CA 1
ATOM 664 C C . SER A 1 87 ? 14.665 3.838 -12.836 1.00 75.69 87 SER A C 1
ATOM 666 O O . SER A 1 87 ? 15.141 3.395 -11.792 1.00 75.69 87 SER A O 1
ATOM 668 N N . MET A 1 88 ? 15.439 4.235 -13.855 1.00 78.12 88 MET A N 1
ATOM 669 C CA . MET A 1 88 ? 16.902 4.198 -13.808 1.00 78.12 88 MET A CA 1
ATOM 670 C C . MET A 1 88 ? 17.471 5.584 -13.566 1.00 78.12 88 MET A C 1
ATOM 672 O O . MET A 1 88 ? 17.545 6.408 -14.480 1.00 78.12 88 MET A O 1
ATOM 676 N N . ASP A 1 89 ? 17.948 5.801 -12.350 1.00 63.22 89 ASP A N 1
ATOM 677 C CA . ASP A 1 89 ? 18.527 7.075 -11.955 1.00 63.22 89 ASP A CA 1
ATOM 678 C C . ASP A 1 89 ? 20.058 7.070 -12.045 1.00 63.22 89 ASP A C 1
ATOM 680 O O . ASP A 1 89 ? 20.740 6.062 -11.839 1.00 63.22 89 ASP A O 1
ATOM 684 N N . SER A 1 90 ? 20.621 8.239 -12.356 1.00 59.84 90 SER A N 1
ATOM 685 C CA . SER A 1 90 ? 22.060 8.484 -12.236 1.00 59.84 90 SER A CA 1
ATOM 686 C C . SER A 1 90 ? 22.489 8.413 -10.765 1.00 59.84 90 SER A C 1
ATOM 688 O O . SER A 1 90 ? 21.748 8.836 -9.880 1.00 59.84 90 SER A O 1
ATOM 690 N N . LYS A 1 91 ? 23.731 7.977 -10.492 1.00 54.03 91 LYS A N 1
ATOM 691 C CA . LYS A 1 91 ? 24.299 7.906 -9.126 1.00 54.03 91 LYS A CA 1
ATOM 692 C C . LYS A 1 91 ? 24.165 9.218 -8.335 1.00 54.03 91 LYS A C 1
ATOM 694 O O . LYS A 1 91 ? 24.051 9.189 -7.112 1.00 54.03 91 LYS A O 1
ATOM 699 N N . LYS A 1 92 ? 24.181 10.360 -9.037 1.00 47.78 92 LYS A N 1
ATOM 700 C CA . LYS A 1 92 ? 24.020 11.695 -8.443 1.00 47.78 92 LYS A CA 1
ATOM 701 C C . LYS A 1 92 ? 22.600 11.922 -7.898 1.00 47.78 92 LYS A C 1
ATOM 703 O O . LYS A 1 92 ? 22.460 12.591 -6.886 1.00 47.78 92 LYS A O 1
ATOM 708 N N . THR A 1 93 ? 21.582 11.321 -8.514 1.00 49.31 93 THR A N 1
ATOM 709 C CA . THR A 1 93 ? 20.170 11.431 -8.118 1.00 49.31 93 THR A CA 1
ATOM 710 C C . THR A 1 93 ? 19.759 10.367 -7.097 1.00 49.31 93 THR A C 1
ATOM 712 O O . THR A 1 93 ? 18.935 10.651 -6.239 1.00 49.31 93 THR A O 1
ATOM 715 N N . THR A 1 94 ? 20.364 9.171 -7.103 1.00 45.28 94 THR A N 1
ATOM 716 C CA . THR A 1 94 ? 20.099 8.138 -6.073 1.00 45.28 94 THR A CA 1
ATOM 717 C C . THR A 1 94 ? 20.497 8.585 -4.665 1.00 45.28 94 THR A C 1
ATOM 719 O O . THR A 1 94 ? 19.761 8.334 -3.719 1.00 45.28 94 THR A O 1
ATOM 722 N N . ALA A 1 95 ? 21.613 9.313 -4.518 1.00 45.00 95 ALA A N 1
ATOM 723 C CA . ALA A 1 95 ? 22.051 9.822 -3.213 1.00 45.00 95 ALA A CA 1
ATOM 724 C C . ALA A 1 95 ? 21.113 10.908 -2.639 1.00 45.00 95 ALA A C 1
ATOM 726 O O . ALA A 1 95 ? 21.058 11.094 -1.423 1.00 45.00 95 ALA A O 1
ATOM 727 N N . GLU A 1 96 ? 20.357 11.604 -3.497 1.00 44.31 96 GLU A N 1
ATOM 728 C CA . GLU A 1 96 ? 19.290 12.530 -3.089 1.00 44.31 96 GLU A CA 1
ATOM 729 C C . GLU A 1 96 ? 17.932 11.819 -2.916 1.00 44.31 96 GLU A C 1
ATOM 731 O O . GLU A 1 96 ? 17.167 12.172 -2.018 1.00 44.31 96 GLU A O 1
ATOM 736 N N . GLY A 1 97 ? 17.648 10.788 -3.720 1.00 45.84 97 GLY A N 1
ATOM 737 C CA . GLY A 1 97 ? 16.399 10.019 -3.697 1.00 45.84 97 GLY A CA 1
ATOM 738 C C . GLY A 1 97 ? 16.242 9.106 -2.478 1.00 45.84 97 GLY A C 1
ATOM 739 O O . GLY A 1 97 ? 15.144 9.006 -1.926 1.00 45.84 97 GLY A O 1
ATOM 740 N N . ASP A 1 98 ? 17.336 8.514 -1.990 1.00 45.16 98 ASP A N 1
ATOM 741 C CA . ASP A 1 98 ? 17.316 7.624 -0.818 1.00 45.16 98 ASP A CA 1
ATOM 742 C C . ASP A 1 98 ? 17.015 8.364 0.498 1.00 45.16 98 ASP A C 1
ATOM 744 O O . ASP A 1 98 ? 16.673 7.744 1.502 1.00 45.16 98 ASP A O 1
ATOM 748 N N . ARG A 1 99 ? 17.077 9.703 0.503 1.00 49.97 99 ARG A N 1
ATOM 749 C CA . ARG A 1 99 ? 16.723 10.528 1.669 1.00 49.97 99 ARG A CA 1
ATOM 750 C C . ARG A 1 99 ? 15.274 11.021 1.678 1.00 49.97 99 ARG A C 1
ATOM 752 O O . ARG A 1 99 ? 14.855 11.579 2.690 1.00 49.97 99 ARG A O 1
ATOM 759 N N . LYS A 1 100 ? 14.499 10.843 0.600 1.00 49.78 100 LYS A N 1
ATOM 760 C CA . LYS A 1 100 ? 13.143 11.418 0.476 1.00 49.78 100 LYS A CA 1
ATOM 761 C C . LYS A 1 100 ? 12.198 10.597 -0.410 1.00 49.78 100 LYS A C 1
ATOM 763 O O . LYS A 1 100 ? 11.547 11.138 -1.304 1.00 49.78 100 LYS A O 1
ATOM 768 N N . ARG A 1 101 ? 12.026 9.300 -0.150 1.00 54.09 101 ARG A N 1
ATOM 769 C CA . ARG A 1 101 ? 10.810 8.635 -0.645 1.00 54.09 101 ARG A CA 1
ATOM 770 C C . ARG A 1 101 ? 9.646 9.025 0.269 1.00 54.09 101 ARG A C 1
ATOM 772 O O . ARG A 1 101 ? 9.497 8.502 1.366 1.00 54.09 101 ARG A O 1
ATOM 779 N N . THR A 1 102 ? 8.879 10.033 -0.139 1.00 70.69 102 THR A N 1
ATOM 780 C CA . THR A 1 102 ? 7.644 10.417 0.553 1.00 70.69 102 THR A CA 1
ATOM 781 C C . THR A 1 102 ? 6.555 9.385 0.255 1.00 70.69 102 THR A C 1
ATOM 783 O O . THR A 1 102 ? 6.539 8.773 -0.814 1.00 70.69 102 THR A O 1
ATOM 786 N N . ARG A 1 103 ? 5.616 9.205 1.191 1.00 71.56 103 ARG A N 1
ATOM 787 C CA . ARG A 1 103 ? 4.452 8.306 1.055 1.00 71.56 103 ARG A CA 1
ATOM 788 C C . ARG A 1 103 ? 3.689 8.511 -0.264 1.00 71.56 103 ARG A C 1
ATOM 790 O O . ARG A 1 103 ? 3.186 7.555 -0.845 1.00 71.56 103 ARG A O 1
ATOM 797 N N . GLU A 1 104 ? 3.616 9.749 -0.743 1.00 76.12 104 GLU A N 1
ATOM 798 C CA . GLU A 1 104 ? 2.953 10.114 -2.002 1.00 76.12 104 GLU A CA 1
ATOM 799 C C . GLU A 1 104 ? 3.687 9.582 -3.234 1.00 76.12 104 GLU A C 1
ATOM 801 O O . GLU A 1 104 ? 3.046 9.060 -4.144 1.00 76.12 104 GLU A O 1
ATOM 806 N N . ASN A 1 105 ? 5.023 9.623 -3.241 1.00 81.25 105 ASN A N 1
ATOM 807 C CA . ASN A 1 105 ? 5.821 9.095 -4.349 1.00 81.25 105 ASN A CA 1
ATOM 808 C C . ASN A 1 105 ? 5.642 7.577 -4.494 1.00 81.25 105 ASN A C 1
ATOM 810 O O . ASN A 1 105 ? 5.548 7.064 -5.608 1.00 81.25 105 ASN A O 1
ATOM 814 N N . GLU A 1 106 ? 5.556 6.852 -3.375 1.00 82.31 106 GLU A N 1
ATOM 815 C CA . GLU A 1 106 ? 5.291 5.409 -3.392 1.00 82.31 106 GLU A CA 1
ATOM 816 C C . GLU A 1 106 ? 3.873 5.089 -3.872 1.00 82.31 106 GLU A C 1
ATOM 818 O O . GLU A 1 106 ? 3.676 4.149 -4.645 1.00 82.31 106 GLU A O 1
ATOM 823 N N . LEU A 1 107 ? 2.889 5.894 -3.464 1.00 84.44 107 LEU A N 1
ATOM 824 C CA . LEU A 1 107 ? 1.508 5.739 -3.908 1.00 84.44 107 LEU A CA 1
ATOM 825 C C . LEU A 1 107 ? 1.383 5.937 -5.425 1.00 84.44 107 LEU A C 1
ATOM 827 O O . LEU A 1 107 ? 0.743 5.133 -6.103 1.00 84.44 107 LEU A O 1
ATOM 831 N N . GLU A 1 108 ? 2.002 6.985 -5.967 1.00 87.44 108 GLU A N 1
ATOM 832 C CA . GLU A 1 108 ? 1.991 7.264 -7.405 1.00 87.44 108 GLU A CA 1
ATOM 833 C C . GLU A 1 108 ? 2.703 6.173 -8.210 1.00 87.44 108 GLU A C 1
ATOM 835 O O . GLU A 1 108 ? 2.225 5.778 -9.276 1.00 87.44 108 GLU A O 1
ATOM 840 N N . LEU A 1 109 ? 3.793 5.612 -7.681 1.00 86.56 109 LEU A N 1
ATOM 841 C CA . LEU A 1 109 ? 4.464 4.471 -8.299 1.00 86.56 109 LEU A CA 1
ATOM 842 C C . LEU A 1 109 ? 3.547 3.240 -8.362 1.00 86.56 109 LEU A C 1
ATOM 844 O O . LEU A 1 109 ? 3.431 2.609 -9.413 1.00 86.56 109 LEU A O 1
ATOM 848 N N . LEU A 1 110 ? 2.864 2.913 -7.260 1.00 87.62 110 LEU A N 1
ATOM 849 C CA . LEU A 1 110 ? 1.944 1.774 -7.206 1.00 87.62 110 LEU A CA 1
ATOM 850 C C . LEU A 1 110 ? 0.772 1.942 -8.176 1.00 87.62 110 LEU A C 1
ATOM 852 O O . LEU A 1 110 ? 0.451 0.998 -8.900 1.00 87.62 110 LEU A O 1
ATOM 856 N N . LYS A 1 111 ? 0.187 3.143 -8.263 1.00 87.44 111 LYS A N 1
ATOM 857 C CA . LYS A 1 111 ? -0.895 3.449 -9.215 1.00 87.44 111 LYS A CA 1
ATOM 858 C C . LYS A 1 111 ? -0.473 3.275 -10.675 1.00 87.44 111 LYS A C 1
ATOM 860 O O . LYS A 1 111 ? -1.287 2.877 -11.501 1.00 87.44 111 LYS A O 1
ATOM 865 N N . ARG A 1 112 ? 0.788 3.574 -11.000 1.00 88.62 112 ARG A N 1
ATOM 866 C CA . ARG A 1 112 ? 1.345 3.422 -12.356 1.00 88.62 112 ARG A CA 1
ATOM 867 C C . ARG A 1 112 ? 1.752 1.986 -12.683 1.00 88.62 112 ARG A C 1
ATOM 869 O O . ARG A 1 112 ? 2.062 1.698 -13.838 1.00 88.62 112 ARG A O 1
ATOM 876 N N . SER A 1 113 ? 1.775 1.091 -11.695 1.00 89.56 113 SER A N 1
ATOM 877 C CA . SER A 1 113 ? 2.197 -0.290 -11.911 1.00 89.56 113 SER A CA 1
ATOM 878 C C . SER A 1 113 ? 1.231 -1.039 -12.845 1.00 89.56 113 SER A C 1
ATOM 880 O O . SER A 1 113 ? 0.012 -0.857 -12.749 1.00 89.56 113 SER A O 1
ATOM 882 N N . PRO A 1 114 ? 1.738 -1.935 -13.715 1.00 90.12 114 PRO A N 1
ATOM 883 C CA . PRO A 1 114 ? 0.881 -2.782 -14.545 1.00 90.12 114 PRO A CA 1
ATOM 884 C C . PRO A 1 114 ? -0.088 -3.632 -13.719 1.00 90.12 114 PRO A C 1
ATOM 886 O O . PRO A 1 114 ? -1.221 -3.843 -14.133 1.00 90.12 114 PRO A O 1
ATOM 889 N N . LEU A 1 115 ? 0.338 -4.075 -12.529 1.00 91.12 115 LEU A N 1
ATOM 890 C CA . LEU A 1 115 ? -0.489 -4.860 -11.615 1.00 91.12 115 LEU A CA 1
ATOM 891 C C . LEU A 1 115 ? -1.736 -4.082 -11.183 1.00 91.12 115 LEU A C 1
ATOM 893 O O . LEU A 1 115 ? -2.841 -4.584 -11.339 1.00 91.12 115 LEU A O 1
ATOM 897 N N . PHE A 1 116 ? -1.570 -2.849 -10.696 1.00 92.69 116 PHE A N 1
ATOM 898 C CA . PHE A 1 116 ? -2.703 -2.027 -10.270 1.00 92.69 116 PHE A CA 1
ATOM 899 C C . PHE A 1 116 ? -3.594 -1.613 -11.447 1.00 92.69 116 PHE A C 1
ATOM 901 O O . PHE A 1 116 ? -4.813 -1.590 -11.315 1.00 92.69 116 PHE A O 1
ATOM 908 N N . ARG A 1 117 ? -2.995 -1.309 -12.607 1.00 90.31 117 ARG A N 1
ATOM 909 C CA . ARG A 1 117 ? -3.740 -0.915 -13.810 1.00 90.31 117 ARG A CA 1
ATOM 910 C C . ARG A 1 117 ? -4.609 -2.046 -14.367 1.00 90.31 117 ARG A C 1
ATOM 912 O O . ARG A 1 117 ? -5.703 -1.770 -14.846 1.00 90.31 117 ARG A O 1
ATOM 919 N N . ASN A 1 118 ? -4.105 -3.279 -14.347 1.00 92.00 118 ASN A N 1
ATOM 920 C CA . ASN A 1 118 ? -4.777 -4.425 -14.958 1.00 92.00 118 ASN A CA 1
ATOM 921 C C . ASN A 1 118 ? -5.721 -5.138 -13.981 1.00 92.00 118 ASN A C 1
ATOM 923 O O . ASN A 1 118 ? -6.763 -5.626 -14.402 1.00 92.00 118 ASN A O 1
ATOM 927 N N . ASP A 1 119 ? -5.357 -5.207 -12.698 1.00 93.25 119 ASP A N 1
ATOM 928 C CA . ASP A 1 119 ? -6.146 -5.873 -11.662 1.00 93.25 119 ASP A CA 1
ATOM 929 C C . ASP A 1 119 ? -5.951 -5.176 -10.298 1.00 93.25 119 ASP A C 1
ATOM 931 O O . ASP A 1 119 ? -5.129 -5.592 -9.466 1.00 93.25 119 ASP A O 1
ATOM 935 N N . PRO A 1 120 ? -6.697 -4.086 -10.043 1.00 91.81 120 PRO A N 1
ATOM 936 C CA . PRO A 1 120 ? -6.593 -3.351 -8.787 1.00 91.81 120 PRO A CA 1
ATOM 937 C C . PRO A 1 120 ? -7.030 -4.195 -7.581 1.00 91.81 120 PRO A C 1
ATOM 939 O O . PRO A 1 120 ? -6.507 -3.996 -6.482 1.00 91.81 120 PRO A O 1
ATOM 942 N N . GLY A 1 121 ? -7.936 -5.162 -7.775 1.00 91.81 121 GLY A N 1
ATOM 943 C CA . GLY A 1 121 ? -8.380 -6.078 -6.724 1.00 91.81 121 GLY A CA 1
ATOM 944 C C . GLY A 1 121 ? -7.246 -6.991 -6.265 1.00 91.81 121 GLY A C 1
ATOM 945 O O . GLY A 1 121 ? -6.941 -7.072 -5.074 1.00 91.81 121 GLY A O 1
ATOM 946 N N . ARG A 1 122 ? -6.531 -7.608 -7.209 1.00 93.25 122 ARG A N 1
ATOM 947 C CA . ARG A 1 122 ? -5.342 -8.411 -6.900 1.00 93.25 122 ARG A CA 1
ATOM 948 C C . ARG A 1 122 ? -4.212 -7.572 -6.318 1.00 93.25 122 ARG A C 1
ATOM 950 O O . ARG A 1 122 ? -3.536 -8.033 -5.398 1.00 93.25 122 ARG A O 1
ATOM 957 N N . ALA A 1 123 ? -4.013 -6.347 -6.805 1.00 92.94 123 ALA A N 1
ATOM 958 C CA . ALA A 1 123 ? -3.038 -5.426 -6.224 1.00 92.94 123 ALA A CA 1
ATOM 959 C C . ALA A 1 123 ? -3.337 -5.152 -4.739 1.00 92.94 123 ALA A C 1
ATOM 961 O O . ALA A 1 123 ? -2.429 -5.217 -3.910 1.00 92.94 123 ALA A O 1
ATOM 962 N N . TYR A 1 124 ? -4.607 -4.915 -4.398 1.00 90.69 124 TYR A N 1
ATOM 963 C CA . TYR A 1 124 ? -5.055 -4.736 -3.018 1.00 90.69 124 TYR A CA 1
ATOM 964 C C . TYR A 1 124 ? -4.772 -5.972 -2.152 1.00 90.69 124 TYR A C 1
ATOM 966 O O . TYR A 1 124 ? -4.105 -5.851 -1.126 1.00 90.69 124 TYR A O 1
ATOM 974 N N . VAL A 1 125 ? -5.186 -7.166 -2.595 1.00 91.94 125 VAL A N 1
ATOM 975 C CA . VAL A 1 125 ? -4.967 -8.426 -1.857 1.00 91.94 125 VAL A CA 1
ATOM 976 C C . VAL A 1 125 ? -3.483 -8.657 -1.572 1.00 91.94 125 VAL A C 1
ATOM 978 O O . VAL A 1 125 ? -3.110 -9.018 -0.455 1.00 91.94 125 VAL A O 1
ATOM 981 N N . LEU A 1 126 ? -2.613 -8.416 -2.555 1.00 93.94 126 LEU A N 1
ATOM 982 C CA . LEU A 1 126 ? -1.171 -8.613 -2.401 1.00 93.94 126 LEU A CA 1
ATOM 983 C C . LEU A 1 126 ? -0.543 -7.596 -1.441 1.00 93.94 126 LEU A C 1
ATOM 985 O O . LEU A 1 126 ? 0.334 -7.960 -0.655 1.00 93.94 126 LEU A O 1
ATOM 989 N N . LEU A 1 127 ? -0.990 -6.339 -1.471 1.00 92.00 127 LEU A N 1
ATOM 990 C CA . LEU A 1 127 ? -0.524 -5.316 -0.535 1.00 92.00 127 LEU A CA 1
ATOM 991 C C . LEU A 1 127 ? -0.977 -5.609 0.901 1.00 92.00 127 LEU A C 1
ATOM 993 O O . LEU A 1 127 ? -0.162 -5.491 1.817 1.00 92.00 127 LEU A O 1
ATOM 997 N N . GLU A 1 128 ? -2.221 -6.052 1.096 1.00 89.31 128 GLU A N 1
ATOM 998 C CA . GLU A 1 128 ? -2.728 -6.434 2.420 1.00 89.31 128 GLU A CA 1
ATOM 999 C C . GLU A 1 128 ? -2.010 -7.684 2.945 1.00 89.31 128 GLU A C 1
ATOM 1001 O O . GLU A 1 128 ? -1.564 -7.721 4.091 1.00 89.31 128 GLU A O 1
ATOM 1006 N N . THR A 1 129 ? -1.763 -8.667 2.075 1.00 91.81 129 THR A N 1
ATOM 1007 C CA . THR A 1 129 ? -0.968 -9.857 2.417 1.00 91.81 129 THR A CA 1
ATOM 1008 C C . THR A 1 129 ? 0.447 -9.469 2.845 1.00 91.81 129 THR A C 1
ATOM 1010 O O . THR A 1 129 ? 0.942 -9.919 3.878 1.00 91.81 129 THR A O 1
ATOM 1013 N N . ARG A 1 130 ? 1.103 -8.576 2.092 1.00 92.38 130 ARG A N 1
ATOM 1014 C CA . ARG A 1 130 ? 2.435 -8.066 2.437 1.00 92.38 130 ARG A CA 1
ATOM 1015 C C . ARG A 1 130 ? 2.430 -7.328 3.776 1.00 92.38 130 ARG A C 1
ATOM 1017 O O . ARG A 1 130 ? 3.375 -7.482 4.545 1.00 92.38 130 ARG A O 1
ATOM 1024 N N . ARG A 1 131 ? 1.386 -6.545 4.072 1.00 89.88 131 ARG A N 1
ATOM 1025 C CA . ARG A 1 131 ? 1.212 -5.869 5.367 1.00 89.88 131 ARG A CA 1
ATOM 1026 C C . ARG A 1 131 ? 1.136 -6.881 6.511 1.00 89.88 131 ARG A C 1
ATOM 1028 O O . ARG A 1 131 ? 1.808 -6.668 7.519 1.00 89.88 131 ARG A O 1
ATOM 1035 N N . ILE A 1 132 ? 0.371 -7.961 6.345 1.00 90.31 132 ILE A N 1
ATOM 1036 C CA . ILE A 1 132 ? 0.229 -9.029 7.342 1.00 90.31 132 ILE A CA 1
ATOM 1037 C C . ILE A 1 132 ? 1.577 -9.702 7.608 1.00 90.31 132 ILE A C 1
ATOM 1039 O O . ILE A 1 132 ? 2.022 -9.723 8.753 1.00 90.31 132 ILE A O 1
ATOM 1043 N N . VAL A 1 133 ? 2.254 -10.176 6.557 1.00 91.69 133 VAL A N 1
ATOM 1044 C CA . VAL A 1 133 ? 3.536 -10.893 6.672 1.00 91.69 133 VAL A CA 1
ATOM 1045 C C . VAL A 1 133 ? 4.621 -10.005 7.279 1.00 91.69 133 VAL A C 1
ATOM 1047 O O . VAL A 1 133 ? 5.291 -10.406 8.223 1.00 91.69 133 VAL A O 1
ATOM 1050 N N . ASN A 1 134 ? 4.775 -8.773 6.788 1.00 91.81 134 ASN A N 1
ATOM 1051 C CA . ASN A 1 134 ? 5.860 -7.894 7.232 1.00 91.81 134 ASN A CA 1
ATOM 1052 C C . ASN A 1 134 ? 5.721 -7.423 8.683 1.00 91.81 134 ASN A C 1
ATOM 1054 O O . ASN A 1 134 ? 6.715 -7.022 9.282 1.00 91.81 134 ASN A O 1
ATOM 1058 N N . ASN A 1 135 ? 4.504 -7.420 9.228 1.00 89.12 135 ASN A N 1
ATOM 1059 C CA . ASN A 1 135 ? 4.231 -6.929 10.579 1.00 89.12 135 ASN A CA 1
ATOM 1060 C C . ASN A 1 135 ? 3.725 -8.034 11.517 1.00 89.12 135 ASN A C 1
ATOM 1062 O O . ASN A 1 135 ? 3.299 -7.723 12.626 1.00 89.12 135 ASN A O 1
ATOM 1066 N N . ASN A 1 136 ? 3.760 -9.301 11.084 1.00 90.12 136 ASN A N 1
ATOM 1067 C CA . ASN A 1 136 ? 3.256 -10.460 11.827 1.00 90.12 136 ASN A CA 1
ATOM 1068 C C . ASN A 1 136 ? 1.834 -10.250 12.382 1.00 90.12 136 ASN A C 1
ATOM 1070 O O . ASN A 1 136 ? 1.554 -10.547 13.544 1.00 90.12 136 ASN A O 1
ATOM 1074 N N . LEU A 1 137 ? 0.937 -9.687 11.566 1.00 88.25 137 LEU A N 1
ATOM 1075 C CA . LEU A 1 137 ? -0.444 -9.443 11.988 1.00 88.25 137 LEU A CA 1
ATOM 1076 C C . LEU A 1 137 ? -1.261 -10.746 11.977 1.00 88.25 137 LEU A C 1
ATOM 1078 O O . LEU A 1 137 ? -0.959 -11.653 11.200 1.00 88.25 137 LEU A O 1
ATOM 1082 N N . PRO A 1 138 ? -2.335 -10.847 12.780 1.00 87.62 138 PRO A N 1
ATOM 1083 C CA . PRO A 1 138 ? -3.254 -11.975 12.694 1.00 87.62 138 PRO A CA 1
ATOM 1084 C C . PRO A 1 138 ? -3.877 -12.083 11.296 1.00 87.62 138 PRO A C 1
ATOM 1086 O O . PRO A 1 138 ? -4.439 -11.110 10.794 1.00 87.62 138 PRO A O 1
ATOM 1089 N N . PHE A 1 139 ? -3.858 -13.279 10.698 1.00 80.31 139 PHE A N 1
ATOM 1090 C CA . PHE A 1 139 ? -4.475 -13.528 9.384 1.00 80.31 139 PHE A CA 1
ATOM 1091 C C . PHE A 1 139 ? -5.967 -13.177 9.357 1.00 80.31 139 PHE A C 1
ATOM 1093 O O . PHE A 1 139 ? -6.470 -12.657 8.367 1.00 80.31 139 PHE A O 1
ATOM 1100 N N . ARG A 1 140 ? -6.654 -13.395 10.483 1.00 83.19 140 ARG A N 1
ATOM 1101 C CA . ARG A 1 140 ? -8.093 -13.149 10.629 1.00 83.19 140 ARG A CA 1
ATOM 1102 C C . ARG A 1 140 ? -8.464 -11.677 10.811 1.00 83.19 140 ARG A C 1
ATOM 1104 O O . ARG A 1 140 ? -9.641 -11.376 10.939 1.00 83.19 140 ARG A O 1
ATOM 1111 N N . LEU A 1 141 ? -7.499 -10.747 10.820 1.00 82.00 141 LEU A N 1
ATOM 1112 C CA . LEU A 1 141 ? -7.777 -9.319 11.019 1.00 82.00 141 LEU A CA 1
ATOM 1113 C C . LEU A 1 141 ? -8.848 -8.799 10.044 1.00 82.00 141 LEU A C 1
ATOM 1115 O O . LEU A 1 141 ? -9.712 -8.023 10.439 1.00 82.00 141 LEU A O 1
ATOM 1119 N N . GLY A 1 142 ? -8.799 -9.255 8.790 1.00 79.94 142 GLY A N 1
ATOM 1120 C CA . GLY A 1 142 ? -9.753 -8.892 7.740 1.00 79.94 142 GLY A CA 1
ATOM 1121 C C . GLY A 1 142 ? -11.132 -9.555 7.833 1.00 79.94 142 GLY A C 1
ATOM 1122 O O . GLY A 1 142 ? -12.005 -9.174 7.060 1.00 79.94 142 GLY A O 1
ATOM 1123 N N . GLU A 1 143 ? -11.309 -10.531 8.728 1.00 86.00 143 GLU A N 1
ATOM 1124 C CA . GLU A 1 143 ? -12.545 -11.311 8.906 1.00 86.00 143 GLU A CA 1
ATOM 1125 C C . GLU A 1 143 ? -13.372 -10.857 10.112 1.00 86.00 143 GLU A C 1
ATOM 1127 O O . GLU A 1 143 ? -14.526 -11.257 10.229 1.00 86.00 143 GLU A O 1
ATOM 1132 N N . TYR A 1 144 ? -12.794 -10.071 11.026 1.00 87.50 144 TYR A N 1
ATOM 1133 C CA . TYR A 1 144 ? -13.553 -9.539 12.156 1.00 87.50 144 TYR A CA 1
ATOM 1134 C C . TYR A 1 144 ? -14.682 -8.640 11.658 1.00 87.50 144 TYR A C 1
ATOM 1136 O O . TYR A 1 144 ? -14.479 -7.824 10.754 1.00 87.50 144 TYR A O 1
ATOM 1144 N N . GLU A 1 145 ? -15.849 -8.770 12.282 1.00 89.50 145 GLU A N 1
ATOM 1145 C CA . GLU A 1 145 ? -17.044 -8.001 11.938 1.00 89.50 145 GLU A CA 1
ATOM 1146 C C . GLU A 1 145 ? -16.757 -6.496 11.984 1.00 89.50 145 GLU A C 1
ATOM 1148 O O . GLU A 1 145 ? -17.099 -5.762 11.064 1.00 89.50 145 GLU A O 1
ATOM 1153 N N . GLU A 1 146 ? -16.011 -6.036 12.990 1.00 87.69 146 GLU A N 1
ATOM 1154 C CA . GLU A 1 146 ? -15.599 -4.641 13.125 1.00 87.69 146 GLU A CA 1
ATOM 1155 C C . GLU A 1 146 ? -14.778 -4.166 11.921 1.00 87.69 146 GLU A C 1
ATOM 1157 O O . GLU A 1 146 ? -14.917 -3.026 11.482 1.00 87.69 146 GLU A O 1
ATOM 1162 N N . THR A 1 147 ? -13.942 -5.033 11.348 1.00 86.62 147 THR A N 1
ATOM 1163 C CA . THR A 1 147 ? -13.146 -4.704 10.162 1.00 86.62 147 THR A CA 1
ATOM 1164 C C . THR A 1 147 ? -14.021 -4.580 8.913 1.00 86.62 147 THR A C 1
ATOM 1166 O O . THR A 1 147 ? -13.754 -3.717 8.072 1.00 86.62 147 THR A O 1
ATOM 1169 N N . LEU A 1 148 ? -15.062 -5.408 8.786 1.00 87.38 148 LEU A N 1
ATOM 1170 C CA . LEU A 1 148 ? -16.042 -5.319 7.699 1.00 87.38 148 LEU A CA 1
ATOM 1171 C C . LEU A 1 148 ? -16.893 -4.051 7.840 1.00 87.38 148 LEU A C 1
ATOM 1173 O O . LEU A 1 148 ? -16.969 -3.260 6.903 1.00 87.38 148 LEU A O 1
ATOM 1177 N N . LEU A 1 149 ? -17.405 -3.782 9.042 1.00 88.12 149 LEU A N 1
ATOM 1178 C CA . LEU A 1 149 ? -18.164 -2.570 9.348 1.00 88.12 149 LEU A CA 1
ATOM 1179 C C . LEU A 1 149 ? -17.349 -1.300 9.088 1.00 88.12 149 LEU A C 1
ATOM 1181 O O . LEU A 1 149 ? -17.849 -0.372 8.462 1.00 88.12 149 LEU A O 1
ATOM 1185 N N . ILE A 1 150 ? -16.080 -1.249 9.512 1.00 86.81 150 ILE A N 1
ATOM 1186 C CA . ILE A 1 150 ? -15.196 -0.105 9.237 1.00 86.81 150 ILE A CA 1
ATOM 1187 C C . ILE A 1 150 ? -14.985 0.069 7.731 1.00 86.81 150 ILE A C 1
ATOM 1189 O O . ILE A 1 150 ? -14.989 1.200 7.249 1.00 86.81 150 ILE A O 1
ATOM 1193 N N . ARG A 1 151 ? -14.792 -1.024 6.982 1.00 82.50 151 ARG A N 1
ATOM 1194 C CA . ARG A 1 151 ? -14.615 -0.971 5.524 1.00 82.50 151 ARG A CA 1
ATOM 1195 C C . ARG A 1 151 ? -15.838 -0.372 4.833 1.00 82.50 151 ARG A C 1
ATOM 1197 O O . ARG A 1 151 ? -15.662 0.450 3.938 1.00 82.50 151 ARG A O 1
ATOM 1204 N N . ASP A 1 152 ? -17.030 -0.775 5.255 1.00 85.06 152 ASP A N 1
ATOM 1205 C CA . ASP A 1 152 ? -18.284 -0.362 4.624 1.00 85.06 152 ASP A CA 1
ATOM 1206 C C . ASP A 1 152 ? -18.728 1.039 5.078 1.00 85.06 152 ASP A C 1
ATOM 1208 O O . ASP A 1 152 ? -19.312 1.792 4.299 1.00 85.06 152 ASP A O 1
ATOM 1212 N N . LEU A 1 153 ? -18.410 1.422 6.319 1.00 82.50 153 LEU A N 1
ATOM 1213 C CA . LEU A 1 153 ? -18.770 2.715 6.906 1.00 82.50 153 LEU A CA 1
ATOM 1214 C C . LEU A 1 153 ? -17.824 3.853 6.491 1.00 82.50 153 LEU A C 1
ATOM 1216 O O . LEU A 1 153 ? -18.254 4.997 6.334 1.00 82.50 153 LEU A O 1
ATOM 1220 N N . MET A 1 154 ? -16.521 3.586 6.365 1.00 80.88 154 MET A N 1
ATOM 1221 C CA . MET A 1 154 ? -15.524 4.650 6.233 1.00 80.88 154 MET A CA 1
ATOM 1222 C C . MET A 1 154 ? -15.358 5.138 4.793 1.00 80.88 154 MET A C 1
ATOM 1224 O O . MET A 1 154 ? -14.792 4.459 3.936 1.00 80.88 154 MET A O 1
ATOM 1228 N N . LEU A 1 155 ? -15.708 6.404 4.556 1.00 72.00 155 LEU A N 1
ATOM 1229 C CA . LEU A 1 155 ? -15.294 7.114 3.346 1.00 72.00 155 LEU A CA 1
ATOM 1230 C C . LEU A 1 155 ? -13.799 7.464 3.414 1.00 72.00 155 LEU A C 1
ATOM 1232 O O . LEU A 1 155 ? -13.257 7.819 4.465 1.00 72.00 155 LEU A O 1
ATOM 1236 N N . LYS A 1 156 ? -13.130 7.424 2.256 1.00 67.38 156 LYS A N 1
ATOM 1237 C CA . LYS A 1 156 ? -11.682 7.663 2.102 1.00 67.38 156 LYS A CA 1
ATOM 1238 C C . LYS A 1 156 ? -11.196 8.980 2.725 1.00 67.38 156 LYS A C 1
ATOM 1240 O O . LYS A 1 156 ? -10.049 9.071 3.157 1.00 67.38 156 LYS A O 1
ATOM 1245 N N . GLU A 1 157 ? -12.050 9.993 2.756 1.00 66.00 157 GLU A N 1
ATOM 1246 C CA . GLU A 1 157 ? -11.754 11.321 3.301 1.00 66.00 157 GLU A CA 1
ATOM 1247 C C . GLU A 1 157 ? -11.740 11.329 4.836 1.00 66.00 157 GLU A C 1
ATOM 1249 O O . GLU A 1 157 ? -10.925 12.020 5.441 1.00 66.00 157 GLU A O 1
ATOM 1254 N N . HIS A 1 158 ? -12.555 10.488 5.476 1.00 68.94 158 HIS A N 1
ATOM 1255 C CA . HIS A 1 158 ? -12.628 10.367 6.935 1.00 68.94 158 HIS A CA 1
ATOM 1256 C C . HIS A 1 158 ? -11.591 9.386 7.502 1.00 68.94 158 HIS A C 1
ATOM 1258 O O . HIS A 1 158 ? -11.196 9.493 8.660 1.00 68.94 158 HIS A O 1
ATOM 1264 N N . ALA A 1 159 ? -11.079 8.465 6.680 1.00 69.06 159 ALA A N 1
ATOM 1265 C CA . ALA A 1 159 ? -10.058 7.488 7.071 1.00 69.06 159 ALA A CA 1
ATOM 1266 C C . ALA A 1 159 ? -8.621 8.057 7.144 1.00 69.06 159 ALA A C 1
ATOM 1268 O O . ALA A 1 159 ? -7.658 7.304 7.290 1.00 69.06 159 ALA A O 1
ATOM 1269 N N . GLN A 1 160 ? -8.440 9.377 7.018 1.00 66.81 160 GLN A N 1
ATOM 1270 C CA . GLN A 1 160 ? -7.112 10.006 6.972 1.00 66.81 160 GLN A CA 1
ATOM 1271 C C . GLN A 1 160 ? -6.449 10.187 8.346 1.00 66.81 160 GLN A C 1
ATOM 1273 O O . GLN A 1 160 ? -5.281 10.577 8.418 1.00 66.81 160 GLN A O 1
ATOM 1278 N N . VAL A 1 161 ? -7.155 9.886 9.438 1.00 74.88 161 VAL A N 1
ATOM 1279 C CA . VAL A 1 161 ? -6.604 9.990 10.793 1.00 74.88 161 VAL A CA 1
ATOM 1280 C C . VAL A 1 161 ? -5.519 8.931 11.004 1.00 74.88 161 VAL A C 1
ATOM 1282 O O . VAL A 1 161 ? -5.730 7.735 10.810 1.00 74.88 161 VAL A O 1
ATOM 1285 N N . ALA A 1 162 ? -4.330 9.368 11.424 1.00 78.94 162 ALA A N 1
ATOM 1286 C CA . ALA A 1 162 ? -3.215 8.468 11.684 1.00 78.94 162 ALA A CA 1
ATOM 1287 C C . ALA A 1 162 ? -3.423 7.697 12.997 1.00 78.94 162 ALA A C 1
ATOM 1289 O O . ALA A 1 162 ? -3.255 8.246 14.089 1.00 78.94 162 ALA A O 1
ATOM 1290 N N . LEU A 1 163 ? -3.711 6.400 12.887 1.00 83.31 163 LEU A N 1
ATOM 1291 C CA . LEU A 1 163 ? -3.728 5.492 14.029 1.00 83.31 163 LEU A CA 1
ATOM 1292 C C . LEU A 1 163 ? -2.293 5.207 14.477 1.00 83.31 163 LEU A C 1
ATOM 1294 O O . LEU A 1 163 ? -1.531 4.511 13.811 1.00 83.31 163 LEU A O 1
ATOM 1298 N N . ASN A 1 164 ? -1.917 5.773 15.618 1.00 87.31 164 ASN A N 1
ATOM 1299 C CA . ASN A 1 164 ? -0.628 5.538 16.256 1.00 87.31 164 ASN A CA 1
ATOM 1300 C C . ASN A 1 164 ? -0.830 5.174 17.729 1.00 87.31 164 ASN A C 1
ATOM 1302 O O . ASN A 1 164 ? -1.892 5.413 18.300 1.00 87.31 164 ASN A O 1
ATOM 1306 N N . ALA A 1 165 ? 0.207 4.631 18.367 1.00 90.06 165 ALA A N 1
ATOM 1307 C CA . ALA A 1 165 ? 0.104 4.110 19.728 1.00 90.06 165 ALA A CA 1
ATOM 1308 C C . ALA A 1 165 ? -0.416 5.140 20.748 1.00 90.06 165 ALA A C 1
ATOM 1310 O O . ALA A 1 165 ? -1.119 4.769 21.683 1.00 90.06 165 ALA A O 1
ATOM 1311 N N . LYS A 1 166 ? -0.099 6.432 20.580 1.00 92.38 166 LYS A N 1
ATOM 1312 C CA . LYS A 1 166 ? -0.607 7.492 21.463 1.00 92.38 166 LYS A CA 1
ATOM 1313 C C . LYS A 1 166 ? -2.116 7.672 21.291 1.00 92.38 166 LYS A C 1
ATOM 1315 O O . LYS A 1 166 ? -2.826 7.685 22.290 1.00 92.38 166 LYS A O 1
ATOM 1320 N N . VAL A 1 167 ? -2.579 7.782 20.046 1.00 90.62 167 VAL A N 1
ATOM 1321 C CA . VAL A 1 167 ? -4.007 7.928 19.719 1.00 90.62 167 VAL A CA 1
ATOM 1322 C C . VAL A 1 167 ? -4.792 6.707 20.196 1.00 90.62 167 VAL A C 1
ATOM 1324 O O . VAL A 1 167 ? -5.805 6.865 20.863 1.00 90.62 167 VAL A O 1
ATOM 1327 N N . ILE A 1 168 ? -4.279 5.497 19.954 1.00 91.38 168 ILE A N 1
ATOM 1328 C CA . ILE A 1 168 ? -4.932 4.256 20.390 1.00 91.38 168 ILE A CA 1
ATOM 1329 C C . ILE A 1 168 ? -5.043 4.183 21.913 1.00 91.38 168 ILE A C 1
ATOM 1331 O O . ILE A 1 168 ? -6.112 3.874 22.424 1.00 91.38 168 ILE A O 1
ATOM 1335 N N . ARG A 1 169 ? -3.981 4.513 22.662 1.00 93.38 169 ARG A N 1
ATOM 1336 C CA . ARG A 1 169 ? -4.058 4.533 24.133 1.00 93.38 169 ARG A CA 1
ATOM 1337 C C . ARG A 1 169 ? -5.124 5.496 24.643 1.00 93.38 169 ARG A C 1
ATOM 1339 O O . ARG A 1 169 ? -5.798 5.176 25.613 1.00 93.38 169 ARG A O 1
ATOM 1346 N N . HIS A 1 170 ? -5.264 6.655 24.007 1.00 94.69 170 HIS A N 1
ATOM 1347 C CA . HIS A 1 170 ? -6.299 7.610 24.384 1.00 94.69 170 HIS A CA 1
ATOM 1348 C C . HIS A 1 170 ? -7.699 7.070 24.077 1.00 94.69 170 HIS A C 1
ATOM 1350 O O . HIS A 1 170 ? -8.538 7.034 24.969 1.00 94.69 170 HIS A O 1
ATOM 1356 N N . ALA A 1 171 ? -7.900 6.535 22.871 1.00 94.06 171 ALA A N 1
ATOM 1357 C CA . ALA A 1 171 ? -9.167 5.937 22.459 1.00 94.06 171 ALA A CA 1
ATOM 1358 C C . ALA A 1 171 ? -9.594 4.764 23.363 1.00 94.06 171 ALA A C 1
ATOM 1360 O O . ALA A 1 171 ? -10.773 4.612 23.654 1.00 94.06 171 ALA A O 1
ATOM 1361 N N . VAL A 1 172 ? -8.653 3.957 23.869 1.00 94.88 172 VAL A N 1
ATOM 1362 C CA . VAL A 1 172 ? -8.958 2.893 24.845 1.00 94.88 172 VAL A CA 1
ATOM 1363 C C . VAL A 1 172 ? -9.556 3.468 26.133 1.00 94.88 172 VAL A C 1
ATOM 1365 O O . VAL A 1 172 ? -10.527 2.923 26.652 1.00 94.88 172 VAL A O 1
ATOM 1368 N N . VAL A 1 173 ? -9.005 4.575 26.641 1.00 96.25 173 VAL A N 1
ATOM 1369 C CA . VAL A 1 173 ? -9.540 5.247 27.836 1.00 96.25 173 VAL A CA 1
ATOM 1370 C C . VAL A 1 173 ? -10.930 5.815 27.558 1.00 96.25 173 VAL A C 1
ATOM 1372 O O . VAL A 1 173 ? -11.826 5.639 28.379 1.00 96.25 173 VAL A O 1
ATOM 1375 N N . GLU A 1 174 ? -11.126 6.443 26.398 1.00 95.88 174 GLU A N 1
ATOM 1376 C CA . GLU A 1 174 ? -12.432 6.967 25.982 1.00 95.88 174 GLU A CA 1
ATOM 1377 C C . GLU A 1 174 ? -13.490 5.861 25.890 1.00 95.88 174 GLU A C 1
ATOM 1379 O O . GLU A 1 174 ? -14.587 6.016 26.424 1.00 95.88 174 GLU A O 1
ATOM 1384 N N . LEU A 1 175 ? -13.155 4.721 25.276 1.00 95.56 175 LEU A N 1
ATOM 1385 C CA . LEU A 1 175 ? -14.053 3.568 25.182 1.00 95.56 175 LEU A CA 1
ATOM 1386 C C . LEU A 1 175 ? -14.418 3.021 26.564 1.00 95.56 175 LEU A C 1
ATOM 1388 O O . LEU A 1 175 ? -15.584 2.702 26.807 1.00 95.56 175 LEU A O 1
ATOM 1392 N N . TYR A 1 176 ? -13.450 2.941 27.481 1.00 94.94 176 TYR A N 1
ATOM 1393 C CA . TYR A 1 176 ? -13.703 2.483 28.846 1.00 94.94 176 TYR A CA 1
ATOM 1394 C C . TYR A 1 176 ? -14.641 3.430 29.596 1.00 94.94 176 TYR A C 1
ATOM 1396 O O . TYR A 1 176 ? -15.625 2.999 30.194 1.00 94.94 176 TYR A O 1
ATOM 1404 N N . ASP A 1 177 ? -14.360 4.729 29.533 1.00 94.88 177 ASP A N 1
ATOM 1405 C CA . ASP A 1 177 ? -15.151 5.771 30.183 1.00 94.88 177 ASP A CA 1
ATOM 1406 C C . ASP A 1 177 ? -16.583 5.833 29.623 1.00 94.88 177 ASP A C 1
ATOM 1408 O O . ASP A 1 177 ? -17.552 5.867 30.386 1.00 94.88 177 ASP A O 1
ATOM 1412 N N . ALA A 1 178 ? -16.743 5.750 28.298 1.00 94.50 178 ALA A N 1
ATOM 1413 C CA . ALA A 1 178 ? -18.050 5.695 27.646 1.00 94.50 178 ALA A CA 1
ATOM 1414 C C . ALA A 1 178 ? -18.851 4.454 28.070 1.00 94.50 178 ALA A C 1
ATOM 1416 O O . ALA A 1 178 ? -20.009 4.573 28.479 1.00 94.50 178 ALA A O 1
ATOM 1417 N N . THR A 1 179 ? -18.216 3.279 28.046 1.00 93.88 179 THR A N 1
ATOM 1418 C CA . THR A 1 179 ? -18.844 2.016 28.461 1.00 93.88 179 THR A CA 1
ATOM 1419 C C . THR A 1 179 ? -19.260 2.076 29.928 1.00 93.88 179 THR A C 1
ATOM 1421 O O . THR A 1 179 ? -20.391 1.731 30.273 1.00 93.88 179 THR A O 1
ATOM 1424 N N . LYS A 1 180 ? -18.387 2.589 30.802 1.00 92.12 180 LYS A 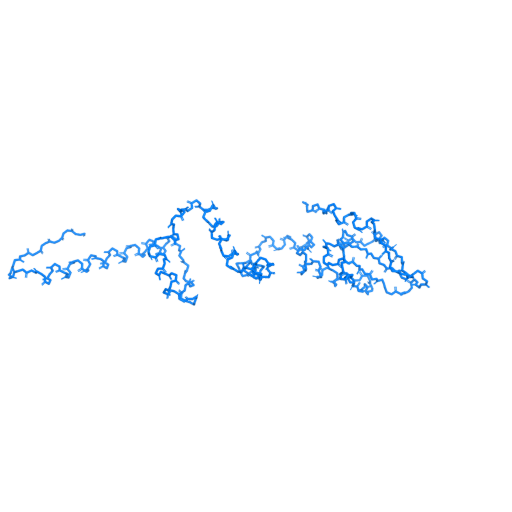N 1
ATOM 1425 C CA . LYS A 1 180 ? -18.679 2.768 32.226 1.00 92.12 180 LYS A CA 1
ATOM 1426 C C . LYS A 1 180 ? -19.896 3.659 32.448 1.00 92.12 180 LYS A C 1
ATOM 1428 O O . LYS A 1 180 ? -20.795 3.268 33.192 1.00 92.12 180 LYS A O 1
ATOM 1433 N N . ARG A 1 181 ? -19.963 4.820 31.789 1.00 91.31 181 ARG A N 1
ATOM 1434 C CA . ARG A 1 181 ? -21.129 5.713 31.891 1.00 91.31 181 ARG A CA 1
ATOM 1435 C C . ARG A 1 181 ? -22.408 5.040 31.406 1.00 91.31 181 ARG A C 1
ATOM 1437 O O . ARG A 1 181 ? -23.439 5.172 32.060 1.00 91.31 181 ARG A O 1
ATOM 1444 N N . GLN A 1 182 ? -22.347 4.308 30.295 1.00 92.12 182 GLN A N 1
ATOM 1445 C CA . GLN A 1 182 ? -23.507 3.604 29.752 1.00 92.12 182 GLN A CA 1
ATOM 1446 C C . GLN A 1 182 ? -24.031 2.547 30.731 1.00 92.12 182 GLN A C 1
ATOM 1448 O O . GLN A 1 182 ? -25.228 2.517 31.012 1.00 92.12 182 GLN A O 1
ATOM 1453 N N . VAL A 1 183 ? -23.142 1.728 31.299 1.00 89.19 183 VAL A N 1
ATOM 1454 C CA . VAL A 1 183 ? -23.506 0.721 32.306 1.00 89.19 183 VAL A CA 1
ATOM 1455 C C . VAL A 1 183 ? -24.086 1.386 33.556 1.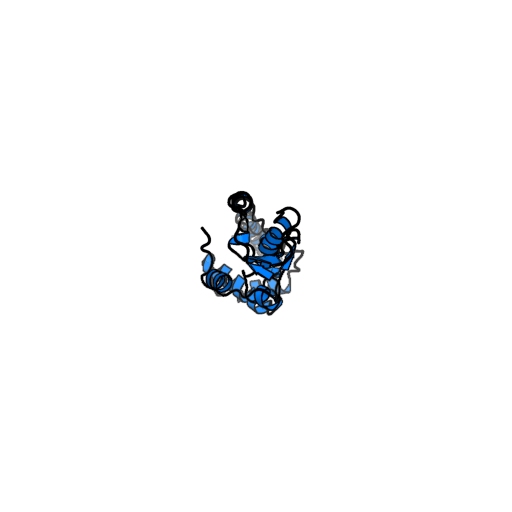00 89.19 183 VAL A C 1
ATOM 1457 O O . VAL A 1 183 ? -25.126 0.956 34.047 1.00 89.19 183 VAL A O 1
ATOM 1460 N N . GLN A 1 184 ? -23.475 2.465 34.051 1.00 88.19 184 GLN A N 1
ATOM 1461 C CA . GLN A 1 184 ? -23.993 3.205 35.207 1.00 88.19 184 GLN A CA 1
ATOM 1462 C C . GLN A 1 184 ? -25.398 3.763 34.957 1.00 88.19 184 GLN A C 1
ATOM 1464 O O . GLN A 1 184 ? -26.271 3.605 35.808 1.00 88.19 184 GLN A O 1
ATOM 1469 N N . ALA A 1 185 ? -25.633 4.362 33.788 1.00 87.56 185 ALA A N 1
ATOM 1470 C CA . ALA A 1 185 ? -26.947 4.869 33.406 1.00 87.56 185 ALA A CA 1
ATOM 1471 C C . ALA A 1 185 ? -27.982 3.739 33.302 1.00 87.56 185 ALA A C 1
ATOM 1473 O O . ALA A 1 185 ? -29.094 3.870 33.809 1.00 87.56 185 ALA A O 1
ATOM 1474 N N . MET A 1 186 ? -27.616 2.598 32.706 1.00 87.50 186 MET A N 1
ATOM 1475 C CA . MET A 1 186 ? -28.488 1.421 32.655 1.00 87.50 186 MET A CA 1
ATOM 1476 C C . MET A 1 186 ? -28.849 0.921 34.055 1.00 87.50 186 MET A C 1
ATOM 1478 O O . MET A 1 186 ? -30.014 0.629 34.311 1.00 87.50 186 MET A O 1
ATOM 1482 N N . LEU A 1 187 ? -27.883 0.842 34.970 1.00 85.50 187 LEU A N 1
ATOM 1483 C CA . LEU A 1 187 ? -28.132 0.398 36.341 1.00 85.50 187 LEU A CA 1
ATOM 1484 C C . LEU A 1 187 ? -29.043 1.369 37.100 1.00 85.50 187 LEU A C 1
ATOM 1486 O O . LEU A 1 187 ? -29.987 0.925 37.746 1.00 85.50 187 LEU A O 1
ATOM 1490 N N . GLN A 1 188 ? -28.818 2.679 36.966 1.00 82.44 188 GLN A N 1
ATOM 1491 C CA . GLN A 1 188 ? -29.673 3.710 37.567 1.00 82.44 188 GLN A CA 1
ATOM 1492 C C . GLN A 1 188 ? -31.109 3.658 37.028 1.00 82.44 188 GLN A C 1
ATOM 1494 O O . GLN A 1 188 ? -32.066 3.741 37.799 1.00 82.44 188 GLN A O 1
ATOM 1499 N N . ASN A 1 189 ? -31.278 3.461 35.720 1.00 83.56 189 ASN A N 1
ATOM 1500 C CA . ASN A 1 189 ? -32.600 3.388 35.094 1.00 83.56 189 ASN A CA 1
ATOM 1501 C C . ASN A 1 189 ? -33.382 2.121 35.474 1.00 83.56 189 ASN A C 1
ATOM 1503 O O . ASN A 1 189 ? -34.606 2.121 35.397 1.00 83.56 189 ASN A O 1
ATOM 1507 N N . ASN A 1 190 ? -32.695 1.053 35.887 1.00 80.00 190 ASN A N 1
ATOM 1508 C CA . ASN A 1 190 ? -33.307 -0.218 36.284 1.00 80.00 190 ASN A CA 1
ATOM 1509 C C . ASN A 1 190 ? -33.389 -0.401 37.810 1.00 80.00 190 ASN A C 1
ATOM 1511 O O . ASN A 1 190 ? -33.667 -1.501 38.292 1.00 80.00 190 ASN A O 1
ATOM 1515 N N . THR A 1 191 ? -33.148 0.654 38.593 1.00 79.06 191 THR A N 1
ATOM 1516 C CA . THR A 1 191 ? -33.241 0.574 40.056 1.00 79.06 191 THR A CA 1
ATOM 1517 C C . THR A 1 191 ? -34.699 0.441 40.505 1.00 79.06 191 THR A C 1
ATOM 1519 O O . THR A 1 191 ? -35.554 1.232 40.111 1.00 79.06 191 THR A O 1
ATOM 1522 N N . ILE A 1 192 ? -34.997 -0.541 41.362 1.00 76.44 192 ILE A N 1
ATOM 1523 C CA . ILE A 1 192 ? -36.344 -0.744 41.918 1.00 76.44 192 ILE A CA 1
ATOM 1524 C C . ILE A 1 192 ? -36.507 0.119 43.177 1.00 76.44 192 ILE A C 1
ATOM 1526 O O . ILE A 1 192 ? -35.892 -0.143 44.213 1.00 76.44 192 ILE A O 1
ATOM 1530 N N . GLY A 1 193 ? -37.366 1.139 43.104 1.00 71.62 193 GLY A N 1
ATOM 1531 C CA . GLY A 1 193 ? -37.697 2.002 44.242 1.00 71.62 193 GLY A CA 1
ATOM 1532 C C . GLY A 1 193 ? -36.508 2.841 44.729 1.00 71.62 193 GLY A C 1
ATOM 1533 O O . GLY A 1 193 ? -35.796 3.442 43.934 1.00 71.62 193 GLY A O 1
ATOM 1534 N N . SER A 1 194 ? -36.293 2.902 46.046 1.00 71.94 194 SER A N 1
ATOM 1535 C CA . SER A 1 194 ? -35.193 3.648 46.685 1.00 71.94 194 SER A CA 1
ATOM 1536 C C . SER A 1 194 ? -33.958 2.788 46.994 1.00 71.94 194 SER A C 1
ATOM 1538 O O . SER A 1 194 ? -33.091 3.198 47.774 1.00 71.94 194 SER A O 1
ATOM 1540 N N . ALA A 1 195 ? -33.869 1.583 46.421 1.00 71.31 195 ALA A N 1
ATOM 1541 C CA . ALA A 1 195 ? -32.749 0.683 46.660 1.00 71.31 195 ALA A CA 1
ATOM 1542 C C . ALA A 1 195 ? -31.433 1.331 46.197 1.00 71.31 195 ALA A C 1
ATOM 1544 O O . ALA A 1 195 ? -31.297 1.750 45.050 1.00 71.31 195 ALA A O 1
ATOM 1545 N N . LYS A 1 196 ? -30.443 1.425 47.092 1.00 67.50 196 LYS A N 1
ATOM 1546 C CA . LYS A 1 196 ? -29.123 1.966 46.742 1.00 67.50 196 LYS A CA 1
ATOM 1547 C C . LYS A 1 196 ? -28.435 1.017 45.759 1.00 67.50 196 LYS A C 1
ATOM 1549 O O . LYS A 1 196 ? -28.147 -0.124 46.111 1.00 67.50 196 LYS A O 1
ATOM 1554 N N . CYS A 1 197 ? -28.148 1.495 44.553 1.00 64.56 197 CYS A N 1
ATOM 1555 C CA . CYS A 1 197 ? -27.361 0.761 43.569 1.00 64.56 197 CYS A CA 1
ATOM 1556 C C . CYS A 1 197 ? -25.888 1.174 43.672 1.00 64.56 197 CYS A C 1
ATOM 1558 O O . CYS A 1 197 ? -25.558 2.354 43.544 1.00 64.56 197 CYS A O 1
ATOM 1560 N N . PHE A 1 198 ? -25.004 0.203 43.895 1.00 64.00 198 PHE A N 1
ATOM 1561 C CA . PHE A 1 198 ? -23.558 0.396 43.864 1.00 64.00 198 PHE A CA 1
ATOM 1562 C C . PHE A 1 198 ? -22.995 -0.406 42.695 1.00 64.00 198 PHE A C 1
ATOM 1564 O O . PHE A 1 198 ? -23.276 -1.595 42.570 1.00 64.00 198 PHE A O 1
ATOM 1571 N N . SER A 1 199 ? -22.203 0.240 41.841 1.00 62.34 199 SER A N 1
ATOM 1572 C CA . SER A 1 199 ? -21.489 -0.425 40.750 1.00 62.34 199 SER A CA 1
ATOM 1573 C C . SER A 1 199 ? -19.990 -0.239 40.931 1.00 62.34 199 SER A C 1
ATOM 1575 O O . SER A 1 199 ? -19.514 0.876 41.150 1.00 62.34 199 SER A O 1
ATOM 1577 N N . ILE A 1 200 ? -19.252 -1.345 40.860 1.00 60.81 200 ILE A N 1
ATOM 1578 C CA . ILE A 1 200 ? -17.795 -1.344 40.759 1.00 60.81 200 ILE A CA 1
ATOM 1579 C C . ILE A 1 200 ? -17.494 -1.657 39.296 1.00 60.81 200 ILE A C 1
ATOM 1581 O O . ILE A 1 200 ? -17.695 -2.785 38.852 1.00 60.81 200 ILE A O 1
ATOM 1585 N N . VAL A 1 201 ? -17.098 -0.619 38.556 1.00 56.50 201 VAL A N 1
ATOM 1586 C CA . VAL A 1 201 ? -16.679 -0.673 37.147 1.00 56.50 201 VAL A CA 1
ATOM 1587 C C . VAL A 1 201 ? -15.299 -0.065 37.031 1.00 56.50 201 VAL A C 1
ATOM 1589 O O . VAL A 1 201 ? -15.136 1.104 37.471 1.00 56.50 201 VAL A O 1
#

Foldseek 3Di:
DPDQDPQQVVCQVPDDDDPQKDWDQDDPPDPDPLSSFWTWIDGPVDPPDFIKTQGSSDPVSVVVRPIDTQPPNDCVVSQVCCCPVPVDHDPVVVVVVVVDPDPVVVVVVLCPDPCCVVPVPVSVVVVVVCVCVVVVHDPCPCVDPVNVCCVVVDDPVNPPDDDDPVVVVVVVVVVVVVVVVVVVVVQVVPDDDPDDDDDDD

Sequence (201 aa):
MSEIPTAVTQAIANFVPDDGMSVAPPRKTETSYIFKWGVRMVKSNDAAATPVWMCLASETCREKRAKFRMSGGKTSKATNHLTEMHSMDSKKTTAEGDRKRTRENELELLKRSPLFRNDPGRAYVLLETRRIVNNNLPFRLGEYEETLLIRDLMLKEHAQVALNAKVIRHAVVELYDATKRQVQAMLQNNTIGSAKCFSIV

pLDDT: mean 82.41, std 12.03, range [44.03, 96.25]

Secondary structure (DSSP, 8-state):
--PPPHHHHHHHHT--PPTTEEE-PPPTT---GGGGSEEEEEETT-TTSPPEEEE-SSHHHHHTT-EEE-GGG--HHHHHHHHHHH----HHHHHHHTT---HHHHHHHHHHSHHHHH-HHHHHHHHHHHHHHHHT--GGGGGSHHHHHHHHH--TTGGGS---HHHHHHHHHHHHHHHHHHHHHHHHHT--TTPPP----